Protein AF-A0A2E7DSF0-F1 (afdb_monomer_lite)

Foldseek 3Di:
DKFWKWKQWPLRAIDIFMDPDPDPPPPVVVVDPVSVVVLVVDDPVCNVDHDIDMDTPDDDDDDDPVRSVVVSVVVCVVQVQCPPSHHDDHPPPPCVVRDPCPFKAWQWEAWPQAIWIWIDRPPDIDIDHDNAPVVVPVVGPRQQAYEYADFWFAAQFEQDFQLQLVVLLVLQPPVSVLRAGAAHPVLLPDPDLVRSQVSRCVRRVGGHDPVNVVCSVVNCRVHVVCLVDVVCLNHYAYAHLQSQVCLLVVSYGDPDDLQDPVNVVSLQVSLCVQVVCLVVVLVVVPVVDDCNGGPSSRSSSRSSSSSLRPADPVQKDWRPPVWDHHPSRHTRIHIYGNDDPPPDD

Secondary structure (DSSP, 8-state):
-EEEEEEE-TTS-EEEEEEESS-TT--GGGG-HHHHHHHTTS-HHHHHS--PEEEEEEEESS--HHHHHHHHHHHHHHTTTTSTTTBS--TT--TTTT----PEEEEEEEETTEEEEEEEETTEEEEEEESSHHHHHHH-SSEEEEEESS--S--SS-SPPPHHHHHHHHHTTTSGGGSPPPPPGGGGG-SSHHHHHHHHHHHHS-PPPHHHHHTHHHHHHHHHHHHH-GGGGGTEEE--HHHHHHHHTTTPPP-S-TTSHHHHHHHHHHHHTT-TTHHHHHHHHHHHS-TTTS-HHHHHHHHHHHHHHHS-GGGEEEESSS--B-TTS-B--EEEE--------

Radius of gyration: 23.19 Å; chains: 1; bounding box: 62×46×63 Å

pLDDT: mean 87.65, std 15.0, range [29.47, 98.88]

Structure (mmCIF, N/CA/C/O backbone):
data_AF-A0A2E7DSF0-F1
#
_entry.id   AF-A0A2E7DSF0-F1
#
loop_
_atom_site.group_PDB
_atom_site.id
_atom_site.type_symbol
_atom_site.label_atom_id
_atom_site.label_alt_id
_atom_site.label_comp_id
_atom_site.label_asym_id
_atom_site.label_entity_id
_atom_site.label_seq_id
_atom_site.pdbx_PDB_ins_code
_atom_site.Cartn_x
_atom_site.Cartn_y
_atom_site.Cartn_z
_atom_site.occupancy
_atom_site.B_iso_or_equiv
_atom_site.auth_seq_id
_atom_site.auth_comp_id
_atom_site.auth_asym_id
_atom_site.auth_atom_id
_atom_site.pdbx_PDB_model_num
ATOM 1 N N . MET A 1 1 ? 5.654 2.768 -29.855 1.00 70.88 1 MET A N 1
ATOM 2 C CA . MET A 1 1 ? 6.241 1.782 -30.791 1.00 70.88 1 MET A CA 1
ATOM 3 C C . MET A 1 1 ? 6.866 0.678 -29.960 1.00 70.88 1 MET A C 1
ATOM 5 O O . MET A 1 1 ? 7.653 0.996 -29.078 1.00 70.88 1 MET A O 1
ATOM 9 N N . ALA A 1 2 ? 6.491 -0.577 -30.194 1.00 78.25 2 ALA A N 1
ATOM 10 C CA . ALA A 1 2 ? 7.075 -1.737 -29.533 1.00 78.25 2 ALA A CA 1
ATOM 11 C C . ALA A 1 2 ? 8.113 -2.393 -30.450 1.00 78.25 2 ALA A C 1
ATOM 13 O O . ALA A 1 2 ? 7.872 -2.546 -31.645 1.00 78.25 2 ALA A O 1
ATOM 14 N N . GLN A 1 3 ? 9.254 -2.799 -29.898 1.00 84.88 3 GLN A N 1
ATOM 15 C CA . GLN A 1 3 ? 10.300 -3.534 -30.608 1.00 84.88 3 GLN A CA 1
ATOM 16 C C . GLN A 1 3 ? 10.703 -4.784 -29.827 1.00 84.88 3 GLN A C 1
ATOM 18 O O . GLN A 1 3 ? 10.830 -4.746 -28.607 1.00 84.88 3 GLN A O 1
ATOM 23 N N . ILE A 1 4 ? 10.985 -5.878 -30.532 1.00 85.31 4 ILE A N 1
ATOM 24 C CA . ILE A 1 4 ? 11.685 -7.045 -29.987 1.00 85.31 4 ILE A CA 1
ATOM 25 C C . ILE A 1 4 ? 13.127 -6.964 -30.468 1.00 85.31 4 ILE A C 1
ATOM 27 O O . ILE A 1 4 ? 13.404 -6.909 -31.670 1.00 85.31 4 ILE A O 1
ATOM 31 N N . LEU A 1 5 ? 14.054 -6.935 -29.520 1.00 85.19 5 LEU A N 1
ATOM 32 C CA . LEU A 1 5 ? 15.472 -6.707 -29.750 1.00 85.19 5 LEU A CA 1
ATOM 33 C C . LEU A 1 5 ? 16.263 -7.961 -29.403 1.00 85.19 5 LEU A C 1
ATOM 35 O O . LEU A 1 5 ? 15.992 -8.620 -28.407 1.00 85.19 5 LEU A O 1
ATOM 39 N N . LYS A 1 6 ? 17.299 -8.245 -30.186 1.00 88.75 6 LYS A N 1
ATOM 40 C CA . LYS A 1 6 ? 18.329 -9.228 -29.866 1.00 88.75 6 LYS A CA 1
ATOM 41 C C . LYS A 1 6 ? 19.635 -8.521 -29.555 1.00 88.75 6 LYS A C 1
ATOM 43 O O . LYS A 1 6 ? 20.139 -7.750 -30.374 1.00 88.75 6 LYS A O 1
ATOM 48 N N . PHE A 1 7 ? 20.200 -8.850 -28.408 1.00 86.12 7 PHE A N 1
ATOM 49 C CA . PHE A 1 7 ? 21.543 -8.484 -27.999 1.00 86.12 7 PHE A CA 1
ATOM 50 C C . PHE A 1 7 ? 22.455 -9.690 -28.172 1.00 86.12 7 PHE A C 1
ATOM 52 O O . PHE A 1 7 ? 22.083 -10.808 -27.829 1.00 86.12 7 PHE A O 1
ATOM 59 N N . THR A 1 8 ? 23.634 -9.485 -28.743 1.00 89.12 8 THR A N 1
ATOM 60 C CA . THR A 1 8 ? 24.683 -10.506 -28.843 1.00 89.12 8 THR A CA 1
ATOM 61 C C . THR A 1 8 ? 25.882 -10.036 -28.043 1.00 89.12 8 THR A C 1
ATOM 63 O O . THR A 1 8 ? 26.407 -8.953 -28.315 1.00 89.12 8 THR A O 1
ATOM 66 N N . TYR A 1 9 ? 26.274 -10.834 -27.056 1.00 86.44 9 TYR A N 1
ATOM 67 C CA . TYR A 1 9 ? 27.333 -10.504 -26.110 1.00 86.44 9 TYR A CA 1
ATOM 68 C C . TYR A 1 9 ? 28.689 -11.046 -26.579 1.00 86.44 9 TYR A C 1
ATOM 70 O O . TYR A 1 9 ? 28.733 -11.942 -27.426 1.00 86.44 9 TYR A O 1
ATOM 78 N N . PRO A 1 10 ? 29.802 -10.556 -26.005 1.00 85.50 10 PRO A N 1
ATOM 79 C CA . PRO A 1 10 ? 31.149 -11.039 -26.328 1.00 85.50 10 PRO A CA 1
ATOM 80 C C . PRO A 1 10 ? 31.344 -12.538 -26.067 1.00 85.50 10 PRO A C 1
ATOM 82 O O . PRO A 1 10 ? 32.134 -13.186 -26.741 1.00 85.50 10 PRO A O 1
ATOM 85 N N . THR A 1 11 ? 30.565 -13.108 -25.144 1.00 85.44 11 THR A N 1
ATOM 86 C CA . THR A 1 11 ? 30.515 -14.551 -24.859 1.00 85.44 11 THR A CA 1
ATOM 87 C C . THR A 1 11 ? 29.951 -15.388 -26.015 1.00 85.44 11 THR A C 1
ATOM 89 O O . THR A 1 11 ? 29.981 -16.612 -25.951 1.00 85.44 11 THR A O 1
ATOM 92 N N . GLY A 1 12 ? 29.391 -14.756 -27.051 1.00 87.50 12 GLY A N 1
ATOM 93 C CA . GLY A 1 12 ? 28.682 -15.413 -28.151 1.00 87.50 12 GLY A CA 1
ATOM 94 C C . GLY A 1 12 ? 27.214 -15.719 -27.847 1.00 87.50 12 GLY A C 1
ATOM 95 O O . GLY A 1 12 ? 26.453 -16.006 -28.772 1.00 87.50 12 GLY A O 1
ATOM 96 N N . LYS A 1 13 ? 26.794 -15.600 -26.582 1.00 90.25 13 LYS A N 1
ATOM 97 C CA . LYS A 1 13 ? 25.406 -15.803 -26.164 1.00 90.25 13 LYS A CA 1
ATOM 98 C C . LYS A 1 13 ? 24.532 -14.607 -26.519 1.00 90.25 13 LYS A C 1
ATOM 100 O O . LYS A 1 13 ? 25.009 -13.478 -26.693 1.00 90.25 13 LYS A O 1
ATOM 105 N N . ILE A 1 14 ? 23.232 -14.860 -26.611 1.00 89.56 14 ILE A N 1
ATOM 106 C CA . ILE A 1 14 ? 22.232 -13.850 -26.962 1.00 89.56 14 ILE A CA 1
ATOM 107 C C . ILE A 1 14 ? 21.239 -13.581 -25.834 1.00 89.56 14 ILE A C 1
ATOM 109 O O . ILE A 1 14 ? 20.972 -14.435 -24.997 1.00 89.56 14 ILE A O 1
ATOM 113 N N . PHE A 1 15 ? 20.654 -12.391 -25.843 1.00 85.62 15 PHE A N 1
ATOM 114 C CA . PHE A 1 15 ? 19.479 -12.065 -25.043 1.00 85.62 15 PHE A CA 1
ATOM 115 C C . PHE A 1 15 ? 18.427 -11.437 -25.944 1.00 85.62 15 PHE A C 1
ATOM 117 O O . PHE A 1 15 ? 18.746 -10.552 -26.740 1.00 85.62 15 PHE A O 1
ATOM 124 N N . ILE A 1 16 ? 17.185 -11.891 -25.825 1.00 86.19 16 ILE A N 1
ATOM 125 C CA . ILE A 1 16 ? 16.057 -11.319 -26.556 1.00 86.19 16 ILE A CA 1
ATOM 126 C C . ILE A 1 16 ? 15.161 -10.588 -25.566 1.00 86.19 16 ILE A C 1
ATOM 128 O O . ILE A 1 16 ? 14.611 -11.205 -24.654 1.00 86.19 16 ILE A O 1
ATOM 132 N N . GLY A 1 17 ? 15.024 -9.278 -25.750 1.00 78.75 17 GLY A N 1
ATOM 133 C CA . GLY A 1 17 ? 14.218 -8.397 -24.906 1.00 78.75 17 GLY A CA 1
ATOM 134 C C . GLY A 1 17 ? 13.147 -7.663 -25.707 1.00 78.75 17 GLY A C 1
ATOM 135 O O . GLY A 1 17 ? 13.145 -7.700 -26.939 1.00 78.75 17 GLY A O 1
ATOM 136 N N . ILE A 1 18 ? 12.251 -6.981 -25.002 1.00 76.69 18 ILE A N 1
ATOM 137 C CA . ILE A 1 18 ? 11.242 -6.097 -25.590 1.00 76.69 18 ILE A CA 1
ATOM 138 C C . ILE A 1 18 ? 11.549 -4.670 -25.148 1.00 76.69 18 ILE A C 1
ATOM 140 O O . ILE A 1 18 ? 11.992 -4.451 -24.028 1.00 76.69 18 ILE A O 1
ATOM 144 N N . CYS A 1 19 ? 11.312 -3.707 -26.027 1.00 70.44 19 CYS A N 1
ATOM 145 C CA . CYS A 1 19 ? 11.389 -2.285 -25.735 1.00 70.44 19 CYS A CA 1
ATOM 146 C C . CYS A 1 19 ? 10.061 -1.638 -26.137 1.00 70.44 19 CYS A C 1
ATOM 148 O O . CYS A 1 19 ? 9.617 -1.794 -27.277 1.00 70.44 19 CYS A O 1
ATOM 150 N N . SER A 1 20 ? 9.419 -0.942 -25.202 1.00 57.97 20 SER A N 1
ATOM 151 C CA . SER A 1 20 ? 8.194 -0.177 -25.432 1.00 57.97 20 SER A CA 1
ATOM 152 C C . SER A 1 20 ? 8.431 1.262 -24.993 1.00 57.97 20 SER A C 1
ATOM 154 O O . SER A 1 20 ? 8.151 1.574 -23.849 1.00 57.97 20 SER A O 1
ATOM 156 N N . ASP A 1 21 ? 9.036 2.076 -25.864 1.00 54.78 21 ASP A N 1
ATOM 157 C CA . ASP A 1 21 ? 8.945 3.546 -25.923 1.00 54.78 21 ASP A CA 1
ATOM 158 C C . ASP A 1 21 ? 9.951 4.109 -26.946 1.00 54.78 21 ASP A C 1
ATOM 160 O O . ASP A 1 21 ? 10.925 3.459 -27.315 1.00 54.78 21 ASP A O 1
ATOM 164 N N . GLU A 1 22 ? 9.714 5.332 -27.438 1.00 45.50 22 GLU A N 1
ATOM 165 C CA . GLU A 1 22 ? 10.585 6.032 -28.409 1.00 45.50 22 GLU A CA 1
ATOM 166 C C . GLU A 1 22 ? 11.930 6.505 -27.810 1.00 45.50 22 GLU A C 1
ATOM 168 O O . GLU A 1 22 ? 12.770 7.083 -28.508 1.00 45.50 22 GLU A O 1
ATOM 173 N N . GLY A 1 23 ? 12.154 6.256 -26.517 1.00 44.69 23 GLY A N 1
ATOM 174 C CA . GLY A 1 23 ? 13.408 6.543 -25.835 1.00 44.69 23 GLY A CA 1
ATOM 175 C C . GLY A 1 23 ? 14.500 5.566 -26.264 1.00 44.69 23 GLY A C 1
ATOM 176 O O . GLY A 1 23 ? 14.451 4.381 -25.959 1.00 44.69 23 GLY A O 1
ATOM 177 N N . TRP A 1 24 ? 15.543 6.071 -26.917 1.00 45.16 24 TRP A N 1
ATOM 178 C CA . TRP A 1 24 ? 16.747 5.317 -27.298 1.00 45.16 24 TRP A CA 1
ATOM 179 C C . TRP A 1 24 ? 17.564 4.758 -26.105 1.00 45.16 24 TRP A C 1
ATOM 181 O O . TRP A 1 24 ? 18.654 4.227 -26.319 1.00 45.16 24 TRP A O 1
ATOM 191 N N . GLU A 1 25 ? 17.072 4.886 -24.867 1.00 45.62 25 GLU A N 1
ATOM 192 C CA . GLU A 1 25 ? 17.851 4.786 -23.625 1.00 45.62 25 GLU A CA 1
ATOM 193 C C . GLU A 1 25 ? 17.516 3.585 -22.724 1.00 45.62 25 GLU A C 1
ATOM 195 O O . GLU A 1 25 ? 18.023 3.521 -21.604 1.00 45.62 25 GLU A O 1
ATOM 200 N N . ASP A 1 26 ? 16.731 2.597 -23.167 1.00 49.00 26 ASP A N 1
ATOM 201 C CA . ASP A 1 26 ? 16.547 1.389 -22.348 1.00 49.00 26 ASP A CA 1
ATOM 202 C C . ASP A 1 26 ? 17.743 0.425 -22.487 1.00 49.00 26 ASP A C 1
ATOM 204 O O . ASP A 1 26 ? 17.772 -0.523 -23.278 1.00 49.00 26 ASP A O 1
ATOM 208 N N . PHE A 1 27 ? 18.785 0.729 -21.713 1.00 50.66 27 PHE A N 1
ATOM 209 C CA . PHE A 1 27 ? 20.009 -0.053 -21.559 1.00 50.66 27 PHE A CA 1
ATOM 210 C C . PHE A 1 27 ? 19.867 -1.211 -20.554 1.00 50.66 27 PHE A C 1
ATOM 212 O O . PHE A 1 27 ? 20.879 -1.801 -20.178 1.00 50.66 27 PHE A O 1
ATOM 219 N N . SER A 1 28 ? 18.655 -1.579 -20.119 1.00 46.28 28 SER A N 1
ATOM 220 C CA . SER A 1 28 ? 18.426 -2.657 -19.135 1.00 46.28 28 SER A CA 1
ATOM 221 C C . SER A 1 28 ? 19.039 -4.011 -19.530 1.00 46.28 28 SER A C 1
ATOM 223 O O . SER A 1 28 ? 19.454 -4.782 -18.663 1.00 46.28 28 SER A O 1
ATOM 225 N N . ALA A 1 29 ? 19.224 -4.272 -20.829 1.00 49.25 29 ALA A N 1
ATOM 226 C CA . ALA A 1 29 ? 19.949 -5.446 -21.324 1.00 49.25 29 ALA A CA 1
ATOM 227 C C . ALA A 1 29 ? 21.458 -5.447 -20.978 1.00 49.25 29 ALA A C 1
ATOM 229 O O . ALA A 1 29 ? 22.084 -6.507 -20.941 1.00 49.25 29 ALA A O 1
ATOM 230 N N . LEU A 1 30 ? 22.074 -4.292 -20.710 1.00 47.59 30 LEU A N 1
ATOM 231 C CA . LEU A 1 30 ? 23.481 -4.203 -20.298 1.00 47.59 30 LEU A CA 1
ATOM 232 C C . LEU A 1 30 ? 23.694 -4.569 -18.823 1.00 47.59 30 LEU A C 1
ATOM 234 O O . LEU A 1 30 ? 24.805 -4.942 -18.447 1.00 47.59 30 LEU A O 1
ATOM 238 N N . ASP A 1 31 ? 22.645 -4.500 -17.998 1.00 47.59 31 ASP A N 1
ATOM 239 C CA . ASP A 1 31 ? 22.752 -4.581 -16.536 1.00 47.59 31 ASP A CA 1
ATOM 240 C C . ASP A 1 31 ? 22.350 -5.956 -15.959 1.00 47.59 31 ASP A C 1
ATOM 242 O O . ASP A 1 31 ? 22.105 -6.108 -14.757 1.00 47.59 31 ASP A O 1
ATOM 246 N N . TRP A 1 32 ? 22.310 -6.994 -16.808 1.00 57.78 32 TRP A N 1
ATOM 247 C CA . TRP A 1 32 ? 21.854 -8.332 -16.422 1.00 57.78 32 TRP A CA 1
ATOM 248 C C . TRP A 1 32 ? 22.862 -9.061 -15.502 1.00 57.78 32 TRP A C 1
ATOM 250 O O . TRP A 1 32 ? 24.012 -9.297 -15.898 1.00 57.78 32 TRP A O 1
ATOM 260 N N . PRO A 1 33 ? 22.463 -9.498 -14.287 1.00 53.69 33 PRO A N 1
ATOM 261 C CA . PRO A 1 33 ? 23.376 -10.075 -13.294 1.00 53.69 33 PRO A CA 1
ATOM 262 C C . PRO A 1 33 ? 24.177 -11.303 -13.758 1.00 53.69 33 PRO A C 1
ATOM 264 O O . PRO A 1 33 ? 25.324 -11.467 -13.343 1.00 53.69 33 PRO A O 1
ATOM 267 N N . LYS A 1 34 ? 23.615 -12.160 -14.626 1.00 60.59 34 LYS A N 1
ATOM 268 C CA . LYS A 1 34 ? 24.321 -13.351 -15.141 1.00 60.59 34 LYS A CA 1
ATOM 269 C C . LYS A 1 34 ? 25.363 -13.019 -16.206 1.00 60.59 34 LYS A C 1
ATOM 271 O O . LYS A 1 34 ? 26.430 -13.628 -16.203 1.00 60.59 34 LYS A O 1
ATOM 276 N N . TYR A 1 35 ? 25.106 -12.015 -17.046 1.00 62.91 35 TYR A N 1
ATOM 277 C CA . TYR A 1 35 ? 26.114 -11.517 -17.983 1.00 62.91 35 TYR A CA 1
ATOM 278 C C . TYR A 1 35 ? 27.353 -11.016 -17.226 1.00 62.91 35 TYR A C 1
ATOM 280 O O . TYR A 1 35 ? 28.475 -11.376 -17.576 1.00 62.91 35 TYR A O 1
ATOM 288 N N . ARG A 1 36 ? 27.165 -10.283 -16.117 1.00 65.00 36 ARG A N 1
ATOM 289 C CA . ARG A 1 36 ? 28.279 -9.823 -15.267 1.00 65.00 36 ARG A CA 1
ATOM 290 C C . ARG A 1 36 ? 29.115 -10.961 -14.675 1.00 65.00 36 ARG A C 1
ATOM 292 O O . ARG A 1 36 ? 30.321 -10.802 -14.503 1.00 65.00 36 ARG A O 1
ATOM 299 N N . ALA A 1 37 ? 28.496 -12.095 -14.354 1.00 68.19 37 ALA A N 1
ATOM 300 C CA . ALA A 1 37 ? 29.219 -13.253 -13.837 1.00 68.19 37 ALA A CA 1
ATOM 301 C C . ALA A 1 37 ? 30.064 -13.928 -14.930 1.00 68.19 37 ALA A C 1
ATOM 303 O O . ALA A 1 37 ? 31.222 -14.259 -14.687 1.00 68.19 37 ALA A O 1
ATOM 304 N N . GLU A 1 38 ? 29.521 -14.090 -16.140 1.00 75.00 38 GLU A N 1
ATOM 305 C CA . GLU A 1 38 ? 30.245 -14.729 -17.245 1.00 75.00 38 GLU A CA 1
ATOM 306 C C . GLU A 1 38 ? 31.310 -13.819 -17.861 1.00 75.00 38 GLU A C 1
ATOM 308 O O . GLU A 1 38 ? 32.423 -14.279 -18.112 1.00 75.00 38 GLU A O 1
ATOM 313 N N . ILE A 1 39 ? 31.045 -12.518 -18.023 1.00 75.00 39 ILE A N 1
ATOM 314 C CA . ILE A 1 39 ? 32.051 -11.578 -18.536 1.00 75.00 39 ILE A CA 1
ATOM 315 C C . ILE A 1 39 ? 33.287 -11.544 -17.629 1.00 75.00 39 ILE A C 1
ATOM 317 O O . ILE A 1 39 ? 34.408 -11.420 -18.110 1.00 75.00 39 ILE A O 1
ATOM 321 N N . ALA A 1 40 ? 33.116 -11.727 -16.313 1.00 76.38 40 ALA A N 1
ATOM 322 C CA . ALA A 1 40 ? 34.224 -11.768 -15.364 1.00 76.38 40 ALA A CA 1
ATOM 323 C C . ALA A 1 40 ? 35.196 -12.932 -15.630 1.00 76.38 40 ALA A C 1
ATOM 325 O O . ALA A 1 40 ? 36.362 -12.829 -15.235 1.00 76.38 40 ALA A O 1
ATOM 326 N N . THR A 1 41 ? 34.737 -13.988 -16.314 1.00 81.25 41 THR A N 1
ATOM 327 C CA . THR A 1 41 ? 35.541 -15.156 -16.709 1.00 81.25 41 THR A CA 1
ATOM 328 C C . THR A 1 41 ? 36.311 -14.957 -18.018 1.00 81.25 41 THR A C 1
ATOM 330 O O . THR A 1 41 ? 37.239 -15.719 -18.289 1.00 81.25 41 THR A O 1
ATOM 333 N N . LEU A 1 42 ? 35.982 -13.925 -18.806 1.00 82.19 42 LEU A N 1
ATOM 334 C CA . LEU A 1 42 ? 36.670 -13.624 -20.059 1.00 82.19 42 LEU A CA 1
ATOM 335 C C . LEU A 1 42 ? 38.083 -13.055 -19.819 1.00 82.19 42 LEU A C 1
ATOM 337 O O . LEU A 1 42 ? 38.367 -12.470 -18.762 1.00 82.19 42 LEU A O 1
ATOM 341 N N . PRO A 1 43 ? 38.994 -13.180 -20.802 1.00 87.31 43 PRO A N 1
ATOM 342 C CA . PRO A 1 43 ? 40.293 -12.517 -20.771 1.00 87.31 43 PRO A CA 1
ATOM 343 C C . PRO A 1 43 ? 40.180 -11.011 -20.484 1.00 87.31 43 PRO A C 1
ATOM 345 O O . PRO A 1 43 ? 39.239 -10.355 -20.912 1.00 87.31 43 PRO A O 1
ATOM 348 N N . VAL A 1 44 ? 41.170 -10.422 -19.793 1.00 82.62 44 VAL A N 1
ATOM 349 C CA . VAL A 1 44 ? 41.178 -8.978 -19.444 1.00 82.62 44 VAL A CA 1
ATOM 350 C C . VAL A 1 44 ? 40.866 -8.087 -20.646 1.00 82.62 44 VAL A C 1
ATOM 352 O O . VAL A 1 44 ? 40.092 -7.152 -20.496 1.00 82.62 44 VAL A O 1
ATOM 355 N N . HIS A 1 45 ? 41.432 -8.384 -21.818 1.00 84.06 45 HIS A N 1
ATOM 356 C CA . HIS A 1 45 ? 41.234 -7.567 -23.013 1.00 84.06 45 HIS A CA 1
ATOM 357 C C . HIS A 1 45 ? 39.775 -7.576 -23.497 1.00 84.06 45 HIS A C 1
ATOM 359 O O . HIS A 1 45 ? 39.261 -6.521 -23.833 1.00 84.06 45 HIS A O 1
ATOM 365 N N . GLU A 1 46 ? 39.076 -8.709 -23.400 1.00 81.31 46 GLU A N 1
ATOM 366 C CA . GLU A 1 46 ? 37.643 -8.831 -23.718 1.00 81.31 46 GLU A CA 1
ATOM 367 C C . GLU A 1 46 ? 36.726 -8.253 -22.625 1.00 81.31 46 GLU A C 1
ATOM 369 O O . GLU A 1 46 ? 35.533 -8.069 -22.841 1.00 81.31 46 GLU A O 1
ATOM 374 N N . ARG A 1 47 ? 37.264 -7.953 -21.435 1.00 80.00 47 ARG A N 1
ATOM 375 C CA . ARG A 1 47 ? 36.518 -7.301 -20.344 1.00 80.00 47 ARG A CA 1
ATOM 376 C C . ARG A 1 47 ? 36.576 -5.780 -20.398 1.00 80.00 47 ARG A C 1
ATOM 378 O O . ARG A 1 47 ? 35.696 -5.128 -19.845 1.00 80.00 47 ARG A O 1
ATOM 385 N N . VAL A 1 48 ? 37.625 -5.225 -21.005 1.00 79.88 48 VAL A N 1
ATOM 386 C CA . VAL A 1 48 ? 37.868 -3.772 -21.055 1.00 79.88 48 VAL A CA 1
ATOM 387 C C . VAL A 1 48 ? 37.578 -3.161 -22.423 1.00 79.88 48 VAL A C 1
ATOM 389 O O . VAL A 1 48 ? 37.379 -1.953 -22.497 1.00 79.88 48 VAL A O 1
ATOM 392 N N . ASP A 1 49 ? 37.537 -3.975 -23.479 1.00 83.75 49 ASP A N 1
ATOM 393 C CA . ASP A 1 49 ? 37.180 -3.556 -24.832 1.00 83.75 49 ASP A CA 1
ATOM 394 C C . ASP A 1 49 ? 36.344 -4.652 -25.501 1.00 83.75 49 ASP A C 1
ATOM 396 O O . ASP A 1 49 ? 36.836 -5.736 -25.821 1.00 83.75 49 ASP A O 1
ATOM 400 N N . TYR A 1 50 ? 35.047 -4.392 -25.649 1.00 84.25 50 TYR A N 1
ATOM 401 C CA . TYR A 1 50 ? 34.115 -5.345 -26.226 1.00 84.25 50 TYR A CA 1
ATOM 402 C C . TYR A 1 50 ? 32.925 -4.657 -26.885 1.00 84.25 50 TYR A C 1
ATOM 404 O O . TYR A 1 50 ? 32.588 -3.510 -26.600 1.00 84.25 50 TYR A O 1
ATOM 412 N N . THR A 1 51 ? 32.253 -5.391 -27.771 1.00 83.19 51 THR A N 1
ATOM 413 C CA . THR A 1 51 ? 31.039 -4.932 -28.451 1.00 83.19 51 THR A CA 1
ATOM 414 C C . THR A 1 51 ? 29.857 -5.798 -28.047 1.00 83.19 51 THR A C 1
ATOM 416 O O . THR A 1 51 ? 29.923 -7.022 -28.130 1.00 83.19 51 THR A O 1
ATOM 419 N N . ILE A 1 52 ? 28.750 -5.155 -27.680 1.00 82.75 52 ILE A N 1
ATOM 420 C CA . ILE A 1 52 ? 27.436 -5.796 -27.639 1.00 82.75 52 ILE A CA 1
ATOM 421 C C . ILE A 1 52 ? 26.672 -5.341 -28.874 1.00 82.75 52 ILE A C 1
ATOM 423 O O . ILE A 1 52 ? 26.457 -4.148 -29.091 1.00 82.75 52 ILE A O 1
ATOM 427 N N . ARG A 1 53 ? 26.267 -6.296 -29.711 1.00 86.31 53 ARG A N 1
ATOM 428 C CA . ARG A 1 53 ? 25.510 -5.994 -30.928 1.00 86.31 53 ARG A CA 1
ATOM 429 C C . ARG A 1 53 ? 24.019 -5.992 -30.618 1.00 86.31 53 ARG A C 1
ATOM 431 O O . ARG A 1 53 ? 23.487 -7.024 -30.225 1.00 86.31 53 ARG A O 1
ATOM 438 N N . ARG A 1 54 ? 23.344 -4.872 -30.883 1.00 84.75 54 ARG A N 1
ATOM 439 C CA . ARG A 1 54 ? 21.876 -4.759 -30.888 1.00 84.75 54 ARG A CA 1
ATOM 440 C C . ARG A 1 54 ? 21.324 -5.010 -32.295 1.00 84.75 54 ARG A C 1
ATOM 442 O O . ARG A 1 54 ? 21.858 -4.496 -33.277 1.00 84.75 54 ARG A O 1
ATOM 449 N N . GLN A 1 55 ? 20.235 -5.766 -32.390 1.00 89.44 55 GLN A N 1
ATOM 450 C CA . GLN A 1 55 ? 19.480 -6.001 -33.619 1.00 89.44 55 GLN A CA 1
ATOM 451 C C . GLN A 1 55 ? 17.977 -5.929 -33.329 1.00 89.44 55 GLN A C 1
ATOM 453 O O . GLN A 1 55 ? 17.506 -6.609 -32.425 1.00 89.44 55 GLN A O 1
ATOM 458 N N . VAL A 1 56 ? 17.219 -5.160 -34.115 1.00 89.44 56 VAL A N 1
ATOM 459 C CA . VAL A 1 56 ? 15.747 -5.220 -34.098 1.00 89.44 56 VAL A CA 1
ATOM 460 C C . VAL A 1 56 ? 15.314 -6.480 -34.847 1.00 89.44 56 VAL A C 1
ATOM 462 O O . VAL A 1 56 ? 15.712 -6.680 -35.995 1.00 89.44 56 VAL A O 1
ATOM 465 N N . LEU A 1 57 ? 14.567 -7.359 -34.182 1.00 92.00 57 LEU A N 1
ATOM 466 C CA . LEU A 1 57 ? 14.015 -8.581 -34.772 1.00 92.00 57 LEU A CA 1
ATOM 467 C C . LEU A 1 57 ? 12.578 -8.394 -35.253 1.00 92.00 57 LEU A C 1
ATOM 469 O O . LEU A 1 57 ? 12.158 -9.061 -36.196 1.00 92.00 57 LEU A O 1
ATOM 473 N N . TRP A 1 58 ? 11.829 -7.520 -34.588 1.00 92.31 58 TRP A N 1
ATOM 474 C CA . TRP A 1 58 ? 10.426 -7.266 -34.871 1.00 92.31 58 TRP A CA 1
ATOM 475 C C . TRP A 1 58 ? 10.018 -5.913 -34.286 1.00 92.31 58 TRP A C 1
ATOM 477 O O . TRP A 1 58 ? 10.591 -5.491 -33.282 1.00 92.31 58 TRP A O 1
ATOM 487 N N . GLU A 1 59 ? 9.046 -5.245 -34.900 1.00 90.56 59 GLU A N 1
ATOM 488 C CA . GLU A 1 59 ? 8.494 -3.983 -34.415 1.00 90.56 59 GLU A CA 1
ATOM 489 C C . GLU A 1 59 ? 7.042 -3.789 -34.855 1.00 90.56 59 GLU A C 1
ATOM 491 O O . GLU A 1 59 ? 6.657 -4.259 -35.926 1.00 90.56 59 GLU A O 1
ATOM 496 N N . ASP A 1 60 ? 6.255 -3.098 -34.030 1.00 85.62 60 ASP A N 1
ATOM 497 C CA . ASP A 1 60 ? 4.856 -2.759 -34.307 1.00 85.62 60 ASP A CA 1
ATOM 498 C C . ASP A 1 60 ? 4.430 -1.505 -33.519 1.00 85.62 60 ASP A C 1
ATOM 500 O O . ASP A 1 60 ? 4.916 -1.235 -32.416 1.00 85.62 60 ASP A O 1
ATOM 504 N N . HIS A 1 61 ? 3.541 -0.698 -34.096 1.00 79.69 61 HIS A N 1
ATOM 505 C CA . HIS A 1 61 ? 3.085 0.565 -33.515 1.00 79.69 61 HIS A CA 1
ATOM 506 C C . HIS A 1 61 ? 1.793 0.446 -32.698 1.00 79.69 61 HIS A C 1
ATOM 508 O O . HIS A 1 61 ? 1.558 1.309 -31.855 1.00 79.69 61 HIS A O 1
ATOM 514 N N . GLU A 1 62 ? 0.990 -0.595 -32.920 1.00 80.88 62 GLU A N 1
ATOM 515 C CA . GLU A 1 62 ? -0.361 -0.748 -32.361 1.00 80.88 62 GLU A CA 1
ATOM 516 C C . GLU A 1 62 ? -0.576 -2.093 -31.636 1.00 80.88 62 GLU A C 1
ATOM 518 O O . GLU A 1 62 ? -1.679 -2.366 -31.166 1.00 80.88 62 GLU A O 1
ATOM 523 N N . VAL A 1 63 ? 0.464 -2.927 -31.512 1.00 79.19 63 VAL A N 1
ATOM 524 C CA . VAL A 1 63 ? 0.382 -4.242 -30.853 1.00 79.19 63 VAL A CA 1
ATOM 525 C C . VAL A 1 63 ? -0.048 -4.153 -29.383 1.00 79.19 63 VAL A C 1
ATOM 527 O O . VAL A 1 63 ? 0.424 -3.307 -28.618 1.00 79.19 63 VAL A O 1
ATOM 530 N N . SER A 1 64 ? -0.912 -5.077 -28.960 1.00 74.44 64 SER A N 1
ATOM 531 C CA . SER A 1 64 ? -1.249 -5.243 -27.544 1.00 74.44 64 SER A CA 1
ATOM 532 C C . SER A 1 64 ? -0.109 -5.899 -26.753 1.00 74.44 64 SER A C 1
ATOM 534 O O . SER A 1 64 ? 0.704 -6.643 -27.300 1.00 74.44 64 SER A O 1
ATOM 536 N N . SER A 1 65 ? -0.057 -5.686 -25.435 1.00 67.62 65 SER A N 1
ATOM 537 C CA . SER A 1 65 ? 0.968 -6.307 -24.580 1.00 67.62 65 SER A CA 1
ATOM 538 C C . SER A 1 65 ? 0.946 -7.840 -24.627 1.00 67.62 65 SER A C 1
ATOM 540 O O . SER A 1 65 ? 2.005 -8.463 -24.585 1.00 67.62 65 SER A O 1
ATOM 542 N N . ASP A 1 66 ? -0.239 -8.446 -24.746 1.00 67.56 66 ASP A N 1
ATOM 543 C CA . ASP A 1 66 ? -0.400 -9.904 -24.801 1.00 67.56 66 ASP A CA 1
ATOM 544 C C . ASP A 1 66 ? 0.134 -10.477 -26.122 1.00 67.56 66 ASP A C 1
ATOM 546 O O . ASP A 1 66 ? 0.875 -11.461 -26.127 1.00 67.56 66 ASP A O 1
ATOM 550 N N . GLU A 1 67 ? -0.183 -9.834 -27.250 1.00 77.75 67 GLU A N 1
ATOM 551 C CA . GLU A 1 67 ? 0.332 -10.227 -28.568 1.00 77.75 67 GLU A CA 1
ATOM 552 C C . GLU A 1 67 ? 1.843 -10.007 -28.671 1.00 77.75 67 GLU A C 1
ATOM 554 O O . GLU A 1 67 ? 2.561 -10.853 -29.205 1.00 77.75 67 GLU A O 1
ATOM 559 N N . LEU A 1 68 ? 2.341 -8.902 -28.113 1.00 78.19 68 LEU A N 1
ATOM 560 C CA . LEU A 1 68 ? 3.764 -8.596 -28.022 1.00 78.19 68 LEU A CA 1
ATOM 561 C C . LEU A 1 68 ? 4.515 -9.663 -27.220 1.00 78.19 68 LEU A C 1
ATOM 563 O O . LEU A 1 68 ? 5.578 -10.130 -27.637 1.00 78.19 68 LEU A O 1
ATOM 567 N N . PHE A 1 69 ? 3.945 -10.083 -26.091 1.00 73.56 69 PHE A N 1
ATOM 568 C CA . PHE A 1 69 ? 4.513 -11.130 -25.254 1.00 73.56 69 PHE A CA 1
ATOM 569 C C . PHE A 1 69 ? 4.530 -12.482 -25.968 1.00 73.56 69 PHE A C 1
ATOM 571 O O . PHE A 1 69 ? 5.573 -13.138 -25.997 1.00 73.56 69 PHE A O 1
ATOM 578 N N . GLN A 1 70 ? 3.423 -12.872 -26.605 1.00 81.25 70 GLN A N 1
ATOM 579 C CA . GLN A 1 70 ? 3.369 -14.108 -27.384 1.00 81.25 70 GLN A CA 1
ATOM 580 C C . GLN A 1 70 ? 4.403 -14.092 -28.515 1.00 81.25 70 GLN A C 1
ATOM 582 O O . GLN A 1 70 ? 5.149 -15.053 -28.702 1.00 81.25 70 GLN A O 1
ATOM 587 N N . ARG A 1 71 ? 4.519 -12.965 -29.226 1.00 88.44 71 ARG A N 1
ATOM 588 C CA . ARG A 1 71 ? 5.489 -12.809 -30.311 1.00 88.44 71 ARG A CA 1
ATOM 589 C C . ARG A 1 71 ? 6.929 -12.930 -29.822 1.00 88.44 71 ARG A C 1
ATOM 591 O O . ARG A 1 71 ? 7.769 -13.513 -30.506 1.00 88.44 71 ARG A O 1
ATOM 598 N N . TRP A 1 72 ? 7.221 -12.389 -28.646 1.00 85.94 72 TRP A N 1
ATOM 599 C CA . TRP A 1 72 ? 8.522 -12.533 -28.006 1.00 85.94 72 TRP A CA 1
ATOM 600 C C . TRP A 1 72 ? 8.813 -13.981 -27.594 1.00 85.94 72 TRP A C 1
ATOM 602 O O . TRP A 1 72 ? 9.929 -14.443 -27.828 1.00 85.94 72 TRP A O 1
ATOM 612 N N . GLN A 1 73 ? 7.831 -14.715 -27.056 1.00 83.38 73 GLN A N 1
ATOM 613 C CA . GLN A 1 73 ? 7.996 -16.132 -26.706 1.00 83.38 73 GLN A CA 1
ATOM 614 C C . GLN A 1 73 ? 8.360 -16.976 -27.927 1.00 83.38 73 GLN A C 1
ATOM 616 O O . GLN A 1 73 ? 9.300 -17.773 -27.863 1.00 83.38 73 GLN A O 1
ATOM 621 N N . ASP A 1 74 ? 7.661 -16.758 -29.042 1.00 90.06 74 ASP A N 1
ATOM 622 C CA . ASP A 1 74 ? 7.940 -17.443 -30.303 1.00 90.06 74 ASP A CA 1
ATOM 623 C C . ASP A 1 74 ? 9.384 -17.173 -30.748 1.00 90.06 74 ASP A C 1
ATOM 625 O O . ASP 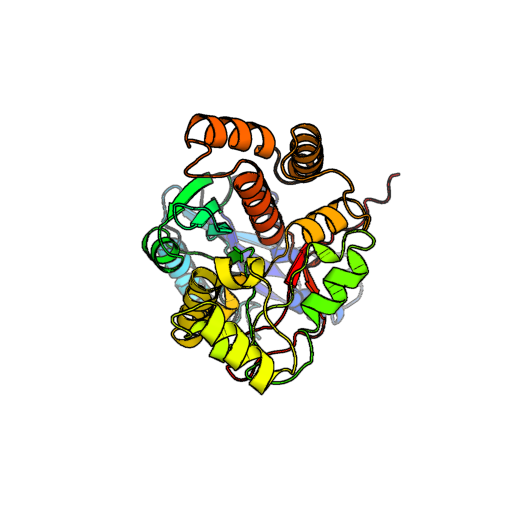A 1 74 ? 10.141 -18.097 -31.033 1.00 90.06 74 ASP A O 1
ATOM 629 N N . ILE A 1 75 ? 9.811 -15.906 -30.711 1.00 91.94 75 ILE A N 1
ATOM 630 C CA . ILE A 1 75 ? 11.167 -15.510 -31.104 1.00 91.94 75 ILE A CA 1
ATOM 631 C C . ILE A 1 75 ? 12.228 -16.093 -30.154 1.00 91.94 75 ILE A C 1
ATOM 633 O O . ILE A 1 75 ? 13.268 -16.557 -30.615 1.00 91.94 75 ILE A O 1
ATOM 637 N N . VAL A 1 76 ? 12.005 -16.105 -28.839 1.00 86.62 76 VAL A N 1
ATOM 638 C CA . VAL A 1 76 ? 12.935 -16.742 -27.887 1.00 86.62 76 VAL A CA 1
ATOM 639 C C . VAL A 1 76 ? 13.089 -18.227 -28.175 1.00 86.62 76 VAL A C 1
ATOM 641 O O . VAL A 1 76 ? 14.214 -18.733 -28.164 1.00 86.62 76 VAL A O 1
ATOM 644 N N . SER A 1 77 ? 11.978 -18.904 -28.467 1.00 89.50 77 SER A N 1
ATOM 645 C CA . SER A 1 77 ? 11.975 -20.313 -28.844 1.00 89.50 77 SER A CA 1
ATOM 646 C C . SER A 1 77 ? 12.729 -20.544 -30.156 1.00 89.50 77 SER A C 1
ATOM 648 O O . SER A 1 77 ? 13.594 -21.416 -30.212 1.00 89.50 77 SER A O 1
ATOM 650 N N . ASP A 1 78 ? 12.471 -19.736 -31.186 1.00 94.75 78 ASP A N 1
ATOM 651 C CA . ASP A 1 78 ? 13.123 -19.841 -32.500 1.00 94.75 78 ASP A CA 1
ATOM 652 C C . ASP A 1 78 ? 14.648 -19.695 -32.413 1.00 94.75 78 ASP A C 1
ATOM 654 O O . ASP A 1 78 ? 15.396 -20.343 -33.146 1.00 94.75 78 ASP A O 1
ATOM 658 N N . TYR A 1 79 ? 15.118 -18.846 -31.500 1.00 93.38 79 TYR A N 1
ATOM 659 C CA . TYR A 1 79 ? 16.539 -18.611 -31.262 1.00 93.38 79 TYR A CA 1
ATOM 660 C C . TYR A 1 79 ? 17.161 -19.548 -30.220 1.00 93.38 79 TYR A C 1
ATOM 662 O O . TYR A 1 79 ? 18.361 -19.438 -29.966 1.00 93.38 79 TYR A O 1
ATOM 670 N N . ASN A 1 80 ? 16.373 -20.438 -29.607 1.00 92.44 80 ASN A N 1
ATOM 671 C CA . ASN A 1 80 ? 16.771 -21.253 -28.457 1.00 92.44 80 ASN A CA 1
ATOM 672 C C . ASN A 1 80 ? 17.432 -20.409 -27.347 1.00 92.44 80 ASN A C 1
ATOM 674 O O . ASN A 1 80 ? 18.348 -20.856 -26.664 1.00 92.44 80 ASN A O 1
ATOM 678 N N . ALA A 1 81 ? 17.001 -19.154 -27.185 1.00 87.56 81 ALA A N 1
ATOM 679 C CA . ALA A 1 81 ? 17.680 -18.189 -26.319 1.00 87.56 81 ALA A CA 1
ATOM 680 C C . ALA A 1 81 ? 17.512 -18.509 -24.821 1.00 87.56 81 ALA A C 1
ATOM 682 O O . ALA A 1 81 ? 18.165 -17.885 -23.984 1.00 87.56 81 ALA A O 1
ATOM 683 N N . SER A 1 82 ? 16.636 -19.467 -24.498 1.00 83.75 82 SER A N 1
ATOM 684 C CA . SER A 1 82 ? 16.404 -20.011 -23.160 1.00 83.75 82 SER A CA 1
ATOM 685 C C . SER A 1 82 ? 17.355 -21.142 -22.753 1.00 83.75 82 SER A C 1
ATOM 687 O O . SER A 1 82 ? 17.389 -21.528 -21.582 1.00 83.75 82 SER A O 1
ATOM 689 N N . ASP A 1 83 ? 18.120 -21.683 -23.703 1.00 86.44 83 ASP A N 1
ATOM 690 C CA . ASP A 1 83 ? 19.183 -22.646 -23.444 1.00 86.44 83 ASP A CA 1
ATOM 691 C C . ASP A 1 83 ? 20.417 -21.906 -22.900 1.00 86.44 83 ASP A C 1
ATOM 693 O O . ASP A 1 83 ? 20.939 -21.031 -23.595 1.00 86.44 83 ASP A O 1
ATOM 697 N N . PRO A 1 84 ? 20.919 -22.235 -21.694 1.00 83.94 84 PRO A N 1
ATOM 698 C CA . PRO A 1 84 ? 22.069 -21.561 -21.092 1.00 83.94 84 PRO A CA 1
ATOM 699 C C . PRO A 1 84 ? 23.353 -21.593 -21.929 1.00 83.94 84 PRO A C 1
ATOM 701 O O . PRO A 1 84 ? 24.235 -20.766 -21.693 1.00 83.94 84 PRO A O 1
ATOM 704 N N . GLU A 1 85 ? 23.483 -22.521 -22.881 1.00 88.19 85 GLU A N 1
ATOM 705 C CA . GLU A 1 85 ? 24.617 -22.568 -23.812 1.00 88.19 85 GLU A CA 1
ATOM 706 C C . GLU A 1 85 ? 24.461 -21.581 -24.982 1.00 88.19 85 GLU A C 1
ATOM 708 O O . GLU A 1 85 ? 25.452 -21.162 -25.577 1.00 88.19 85 GLU A O 1
ATOM 713 N N . VAL A 1 86 ? 23.228 -21.175 -25.298 1.00 87.56 86 VAL A N 1
ATOM 714 C CA . VAL A 1 86 ? 22.893 -20.326 -26.453 1.00 87.56 86 VAL A CA 1
ATOM 715 C C . VAL A 1 86 ? 22.550 -18.899 -26.035 1.00 87.56 86 VAL A C 1
ATOM 717 O O . VAL A 1 86 ? 22.938 -17.942 -26.709 1.00 87.56 86 VAL A O 1
ATOM 720 N N . GLY A 1 87 ? 21.838 -18.722 -24.927 1.00 87.31 87 GLY A N 1
ATOM 721 C CA . GLY A 1 87 ? 21.330 -17.4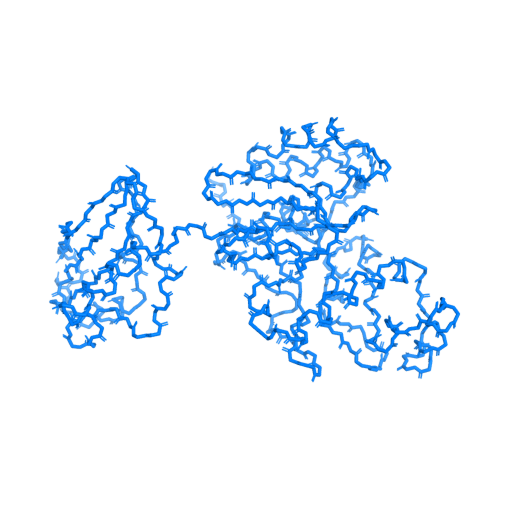23 -24.525 1.00 87.31 87 GLY A CA 1
ATOM 722 C C . GLY A 1 87 ? 21.148 -17.241 -23.026 1.00 87.31 87 GLY A C 1
ATOM 723 O O . GLY A 1 87 ? 21.444 -18.105 -22.204 1.00 87.31 87 GLY A O 1
ATOM 724 N N . TYR A 1 88 ? 20.714 -16.033 -22.684 1.00 82.00 88 TYR A N 1
ATOM 725 C CA . TYR A 1 88 ? 20.542 -15.561 -21.315 1.00 82.00 88 TYR A CA 1
ATOM 726 C C . TYR A 1 88 ? 19.080 -15.464 -20.877 1.00 82.00 88 TYR A C 1
ATOM 728 O O . TYR A 1 88 ? 18.838 -15.084 -19.731 1.00 82.00 88 TYR A O 1
ATOM 736 N N . ASN A 1 89 ? 18.122 -15.781 -21.752 1.00 80.12 89 ASN A N 1
ATOM 737 C CA . ASN A 1 89 ? 16.715 -15.859 -21.373 1.00 80.12 89 ASN A CA 1
ATOM 738 C C . ASN A 1 89 ? 16.506 -17.109 -20.488 1.00 80.12 89 ASN A C 1
ATOM 740 O O . ASN A 1 89 ? 17.179 -18.114 -20.678 1.00 80.12 89 ASN A O 1
ATOM 744 N N . MET A 1 90 ? 15.604 -17.091 -19.506 1.00 65.81 90 MET A N 1
ATOM 745 C CA . MET A 1 90 ? 15.298 -18.271 -18.677 1.00 65.81 90 MET A CA 1
ATOM 746 C C . MET A 1 90 ? 13.829 -18.688 -18.802 1.00 65.81 90 MET A C 1
ATOM 748 O O . MET A 1 90 ? 12.960 -17.833 -18.961 1.00 65.81 90 MET A O 1
ATOM 752 N N . PRO A 1 91 ? 13.505 -19.981 -18.598 1.00 52.41 91 PRO A N 1
ATOM 753 C CA . PRO A 1 91 ? 12.118 -20.450 -18.506 1.00 52.41 91 PRO A CA 1
ATOM 754 C C . PRO A 1 91 ? 11.321 -19.807 -17.357 1.00 52.41 91 PRO A C 1
ATOM 756 O O . PRO A 1 91 ? 10.099 -19.737 -17.416 1.00 52.41 91 PRO A O 1
ATOM 759 N N . SER A 1 92 ? 12.015 -19.371 -16.299 1.00 44.16 92 SER A N 1
ATOM 760 C CA . SER A 1 92 ? 11.454 -18.695 -15.122 1.00 44.16 92 SER A CA 1
ATOM 761 C C . SER A 1 92 ? 11.598 -17.177 -15.163 1.00 44.16 92 SER A C 1
ATOM 763 O O . SER A 1 92 ? 11.150 -16.512 -14.227 1.00 44.16 92 SER A O 1
ATOM 765 N N . ASP A 1 93 ? 12.238 -16.627 -16.199 1.00 50.03 93 ASP A N 1
ATOM 766 C CA . ASP A 1 93 ? 12.214 -15.190 -16.439 1.00 50.03 93 ASP A CA 1
ATOM 767 C C . ASP A 1 93 ? 10.805 -14.879 -16.939 1.00 50.03 93 ASP A C 1
ATOM 769 O O . ASP A 1 93 ? 10.533 -14.777 -18.133 1.00 50.03 93 ASP A O 1
ATOM 773 N N . ASN A 1 94 ? 9.862 -14.779 -16.005 1.00 43.44 94 ASN A N 1
ATOM 774 C CA . ASN A 1 94 ? 8.623 -14.080 -16.262 1.00 43.44 94 ASN A CA 1
ATOM 775 C C . ASN A 1 94 ? 9.035 -12.666 -16.654 1.00 43.44 94 ASN A C 1
ATOM 777 O O . ASN A 1 94 ? 9.358 -11.840 -15.798 1.00 43.44 94 ASN A O 1
ATOM 781 N N . LEU A 1 95 ? 9.026 -12.375 -17.953 1.00 44.69 95 LEU A N 1
ATOM 782 C CA . LEU A 1 95 ? 9.352 -11.055 -18.470 1.00 44.69 95 LEU A CA 1
ATOM 783 C C . LEU A 1 95 ? 8.377 -9.960 -18.029 1.00 44.69 95 LEU A C 1
ATOM 785 O O . LEU A 1 95 ? 8.515 -8.848 -18.491 1.00 44.69 95 LEU A O 1
ATOM 789 N N . LYS A 1 96 ? 7.522 -10.164 -17.024 1.00 39.75 96 LYS A N 1
ATOM 790 C CA . LYS A 1 96 ? 7.036 -9.037 -16.217 1.00 39.75 96 LYS A CA 1
ATOM 791 C C . LYS A 1 96 ? 8.168 -8.192 -15.609 1.00 39.75 96 LYS A C 1
ATOM 793 O O . LYS A 1 96 ? 7.892 -7.095 -15.153 1.00 39.75 96 LYS A O 1
ATOM 798 N N . ALA A 1 97 ? 9.416 -8.672 -15.568 1.00 37.78 97 ALA A N 1
ATOM 799 C CA . ALA A 1 97 ? 10.569 -7.893 -15.100 1.00 37.78 97 ALA A CA 1
ATOM 800 C C . ALA A 1 97 ? 11.441 -7.278 -16.218 1.00 37.78 97 ALA A C 1
ATOM 802 O O . ALA A 1 97 ? 12.141 -6.310 -15.942 1.00 37.78 97 ALA A O 1
ATOM 803 N N . VAL A 1 98 ? 11.416 -7.808 -17.453 1.00 38.88 98 VAL A N 1
ATOM 804 C CA . VAL A 1 98 ? 12.238 -7.301 -18.588 1.00 38.88 98 VAL A CA 1
ATOM 805 C C . VAL A 1 98 ? 11.390 -6.794 -19.771 1.00 38.88 98 VAL A C 1
ATOM 807 O O . VAL A 1 98 ? 11.900 -6.152 -20.677 1.00 38.88 98 VAL A O 1
ATOM 810 N N . CYS A 1 99 ? 10.079 -7.026 -19.718 1.00 38.09 99 CYS A N 1
ATOM 811 C CA . CYS A 1 99 ? 9.007 -6.400 -20.487 1.00 38.09 99 CYS A CA 1
ATOM 812 C C . CYS A 1 99 ? 7.984 -5.857 -19.490 1.00 38.09 99 CYS A C 1
ATOM 814 O O . CYS A 1 99 ? 6.955 -6.486 -19.238 1.00 38.09 99 CYS A O 1
ATOM 816 N N . LYS A 1 100 ? 8.213 -4.688 -18.905 1.00 43.25 100 LYS A N 1
ATOM 817 C CA . LYS A 1 100 ? 7.058 -3.951 -18.406 1.00 43.25 100 LYS A CA 1
ATOM 818 C C . LYS A 1 100 ? 6.564 -3.055 -19.526 1.00 43.25 100 LYS A C 1
ATOM 820 O O . LYS A 1 100 ? 6.970 -1.913 -19.644 1.00 43.25 100 LYS A O 1
ATOM 825 N N . ALA A 1 101 ? 5.602 -3.562 -20.299 1.00 45.31 101 ALA A N 1
ATOM 826 C CA . ALA A 1 101 ? 4.443 -2.705 -20.500 1.00 45.31 101 ALA A CA 1
ATOM 827 C C . ALA A 1 101 ? 3.912 -2.477 -19.081 1.00 45.31 101 ALA A C 1
ATOM 829 O O . ALA A 1 101 ? 3.321 -3.408 -18.535 1.00 45.31 101 ALA A O 1
ATOM 830 N N . ASP A 1 102 ? 4.285 -1.356 -18.452 1.00 64.81 102 ASP A N 1
ATOM 831 C CA . ASP A 1 102 ? 4.078 -1.084 -17.025 1.00 64.81 102 ASP A CA 1
ATOM 832 C C . ASP A 1 102 ? 2.710 -1.585 -16.592 1.00 64.81 102 ASP A C 1
ATOM 834 O O . ASP A 1 102 ? 1.693 -0.993 -16.944 1.00 64.81 102 ASP A O 1
ATOM 838 N N . GLY A 1 103 ? 2.645 -2.717 -15.886 1.00 76.38 103 GLY A N 1
ATOM 839 C CA . GLY A 1 103 ? 1.383 -3.129 -15.308 1.00 76.38 103 GLY A CA 1
ATOM 840 C C . GLY A 1 103 ? 0.943 -2.048 -14.335 1.00 76.38 103 GLY A C 1
ATOM 841 O O . GLY A 1 103 ? 1.754 -1.283 -13.803 1.00 76.38 103 GLY A O 1
ATOM 842 N N . TRP A 1 104 ? -0.360 -1.946 -14.125 1.00 92.38 104 TRP A N 1
ATOM 843 C CA . TRP A 1 104 ? -0.881 -0.915 -13.254 1.00 92.38 104 TRP A CA 1
ATOM 844 C C . TRP A 1 104 ? -0.282 -1.060 -11.858 1.00 92.38 104 TRP A C 1
ATOM 846 O O . TRP A 1 104 ? -0.368 -2.121 -11.233 1.00 92.38 104 TRP A O 1
ATOM 856 N N . LYS A 1 105 ? 0.305 0.030 -11.376 1.00 97.06 105 LYS A N 1
ATOM 857 C CA . LYS A 1 105 ? 0.711 0.199 -9.986 1.00 97.06 105 LYS A CA 1
ATOM 858 C C . LYS A 1 105 ? -0.312 1.079 -9.299 1.00 97.06 105 LYS A C 1
ATOM 860 O O . LYS A 1 105 ? -0.669 2.118 -9.849 1.00 97.06 105 LYS A O 1
ATOM 865 N N . PHE A 1 106 ? -0.768 0.688 -8.118 1.00 98.75 106 PHE A N 1
ATOM 866 C CA . PHE A 1 106 ? -1.770 1.434 -7.365 1.00 98.75 106 PHE A CA 1
ATOM 867 C C . PHE A 1 106 ? -1.278 1.822 -5.980 1.00 98.75 106 PHE A C 1
ATOM 869 O O . PHE A 1 106 ? -0.672 1.024 -5.271 1.00 98.75 106 PHE A O 1
ATOM 876 N N . GLY A 1 107 ? -1.630 3.04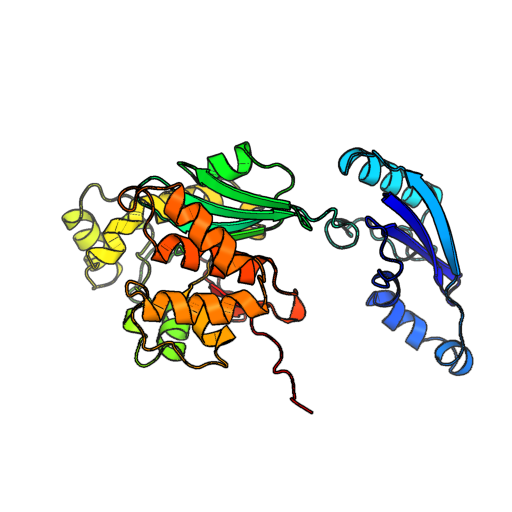0 -5.586 1.00 98.81 107 GLY A N 1
ATOM 877 C CA . GLY A 1 107 ? -1.723 3.452 -4.197 1.00 98.81 107 GLY A CA 1
ATOM 878 C C . GLY A 1 107 ? -3.179 3.521 -3.773 1.00 98.81 107 GLY A C 1
ATOM 879 O O . GLY A 1 107 ? -4.005 4.079 -4.501 1.00 98.81 107 GLY A O 1
ATOM 880 N N . VAL A 1 108 ? -3.500 2.950 -2.615 1.00 98.81 108 VAL A N 1
ATOM 881 C CA . VAL A 1 108 ? -4.881 2.817 -2.148 1.00 98.81 108 VAL A CA 1
ATOM 882 C C . VAL A 1 108 ? -5.009 3.228 -0.686 1.00 98.81 108 VAL A C 1
ATOM 884 O O . VAL A 1 108 ? -4.216 2.816 0.155 1.00 98.81 108 VAL A O 1
ATOM 887 N N . ASP A 1 109 ? -6.053 3.994 -0.376 1.00 98.56 109 ASP A N 1
ATOM 888 C CA . ASP A 1 109 ? -6.441 4.301 1.000 1.00 98.56 109 ASP A CA 1
ATOM 889 C C . ASP A 1 109 ? -7.956 4.137 1.220 1.00 98.56 109 ASP A C 1
ATOM 891 O O . ASP A 1 109 ? -8.786 4.240 0.305 1.00 98.56 109 ASP A O 1
ATOM 895 N N . GLY A 1 110 ? -8.332 3.809 2.454 1.00 97.44 110 GLY A N 1
ATOM 896 C CA . GLY A 1 110 ? -9.708 3.593 2.863 1.00 97.44 110 GLY A CA 1
ATOM 897 C C . GLY A 1 110 ? -10.459 4.903 3.086 1.00 97.44 110 GLY A C 1
ATOM 898 O O . GLY A 1 110 ? -10.223 5.603 4.059 1.00 97.44 110 GLY A O 1
ATOM 899 N N . CYS A 1 111 ? -11.491 5.160 2.282 1.00 96.19 111 CYS A N 1
ATOM 900 C CA . CYS A 1 111 ? -12.398 6.290 2.482 1.00 96.19 111 CYS A CA 1
ATOM 901 C C . CYS A 1 111 ? -13.803 5.824 2.896 1.00 96.19 111 CYS A C 1
ATOM 903 O O . CYS A 1 111 ? -14.116 4.631 2.972 1.00 96.19 111 CYS A O 1
ATOM 905 N N . ARG A 1 112 ? -14.709 6.774 3.152 1.00 93.62 112 ARG A N 1
ATOM 906 C CA . ARG A 1 112 ? -16.074 6.448 3.597 1.00 93.62 112 ARG A CA 1
ATOM 907 C C . ARG A 1 112 ? -16.925 5.764 2.524 1.00 93.62 112 ARG A C 1
ATOM 909 O O . ARG A 1 112 ? -17.884 5.077 2.865 1.00 93.62 112 ARG A O 1
ATOM 916 N N . ALA A 1 113 ? -16.601 5.960 1.250 1.00 94.75 113 ALA A N 1
ATOM 917 C CA . ALA A 1 113 ? -17.324 5.361 0.130 1.00 94.75 113 ALA A CA 1
ATOM 918 C C . ALA A 1 113 ? -16.740 4.023 -0.356 1.00 94.75 113 ALA A C 1
ATOM 920 O O . ALA A 1 113 ? -17.294 3.430 -1.280 1.00 94.75 113 ALA A O 1
ATOM 921 N N . GLY A 1 114 ? -15.654 3.545 0.257 1.00 97.62 114 GLY A N 1
ATOM 922 C CA . GLY A 1 114 ? -14.921 2.367 -0.195 1.00 97.62 114 GLY A CA 1
ATOM 923 C C . GLY A 1 114 ? -13.423 2.631 -0.148 1.00 97.62 114 GLY A C 1
ATOM 924 O O . GLY A 1 114 ? -12.900 3.043 0.884 1.00 97.62 114 GLY A O 1
ATOM 925 N N . TRP A 1 115 ? -12.729 2.397 -1.245 1.00 98.62 115 TRP A N 1
ATOM 926 C CA . TRP A 1 115 ? -11.290 2.564 -1.379 1.00 98.62 115 TRP A CA 1
ATOM 927 C C . TRP A 1 115 ? -11.009 3.592 -2.462 1.00 98.62 115 TRP A C 1
ATOM 929 O O . TRP A 1 115 ? -11.472 3.440 -3.594 1.00 98.62 115 TRP A O 1
ATOM 939 N N . PHE A 1 116 ? -10.299 4.656 -2.098 1.00 98.81 116 PHE A N 1
ATOM 940 C CA . PHE A 1 116 ? -9.800 5.613 -3.070 1.00 98.81 116 PHE A CA 1
ATOM 941 C C . PHE A 1 116 ? -8.477 5.088 -3.612 1.00 98.81 116 PHE A C 1
ATOM 943 O O . PHE A 1 116 ? -7.573 4.780 -2.838 1.00 98.81 116 PHE A O 1
ATOM 950 N N . TYR A 1 117 ? -8.388 4.954 -4.930 1.00 98.81 117 TYR A N 1
ATOM 951 C CA . TYR A 1 117 ? -7.180 4.503 -5.605 1.00 98.81 117 TYR A CA 1
ATOM 952 C C . TYR A 1 117 ? -6.621 5.618 -6.479 1.00 98.81 117 TYR A C 1
ATOM 954 O O . TYR A 1 117 ? -7.370 6.398 -7.075 1.00 98.81 117 TYR A O 1
ATOM 962 N N . ILE A 1 118 ? -5.300 5.623 -6.610 1.00 98.75 118 ILE A N 1
ATOM 963 C CA . ILE A 1 118 ? -4.580 6.300 -7.683 1.00 98.75 118 ILE A CA 1
ATOM 964 C C . ILE A 1 118 ? -3.688 5.248 -8.328 1.00 98.75 118 ILE A C 1
ATOM 966 O O . ILE A 1 118 ? -2.903 4.592 -7.648 1.00 98.75 118 ILE A O 1
ATOM 970 N N . GLY A 1 119 ? -3.865 5.051 -9.624 1.00 97.75 119 GLY A N 1
ATOM 971 C CA . GLY A 1 119 ? -3.142 4.099 -10.441 1.00 97.75 119 GLY A CA 1
ATOM 972 C C . GLY A 1 119 ? -2.266 4.795 -11.464 1.00 97.75 119 GLY A C 1
ATOM 973 O O . GLY A 1 119 ? -2.641 5.849 -11.981 1.00 97.75 119 GLY A O 1
ATOM 974 N N . SER A 1 120 ? -1.149 4.161 -11.793 1.00 92.69 120 SER A N 1
ATOM 975 C CA . SER A 1 120 ? -0.272 4.562 -12.887 1.00 92.69 120 SER A CA 1
ATOM 976 C C . SER A 1 120 ? 0.130 3.380 -13.757 1.00 92.69 120 SER A C 1
ATOM 978 O O . SER A 1 120 ? 0.465 2.318 -13.225 1.00 92.69 120 SER A O 1
ATOM 980 N N . GLN A 1 121 ? 0.195 3.614 -15.060 1.00 85.50 121 GLN A N 1
ATOM 981 C CA . GLN A 1 121 ? 0.794 2.733 -16.059 1.00 85.50 121 GLN A CA 1
ATOM 982 C C . GLN A 1 121 ? 1.530 3.633 -17.061 1.00 85.50 121 GLN A C 1
ATOM 984 O O . GLN A 1 121 ? 0.895 4.346 -17.840 1.00 85.50 121 GLN A O 1
ATOM 989 N N . GLY A 1 122 ? 2.863 3.675 -16.990 1.00 77.31 122 GLY A N 1
ATOM 990 C CA . GLY A 1 122 ? 3.657 4.677 -17.700 1.00 77.31 122 GLY A CA 1
ATOM 991 C C . GLY A 1 122 ? 3.201 6.100 -17.353 1.00 77.31 122 GLY A C 1
ATOM 992 O O . GLY A 1 122 ? 3.161 6.490 -16.184 1.00 77.31 122 GLY A O 1
ATOM 993 N N . SER A 1 123 ? 2.811 6.869 -18.371 1.00 76.50 123 SER A N 1
ATOM 994 C CA . SER A 1 123 ? 2.268 8.226 -18.223 1.00 76.50 123 SER A CA 1
ATOM 995 C C . SER A 1 123 ? 0.756 8.290 -17.956 1.00 76.50 123 SER A C 1
ATOM 997 O O . SER A 1 123 ? 0.250 9.368 -17.639 1.00 76.50 123 SER A O 1
ATOM 999 N N . ASP A 1 124 ? 0.024 7.172 -18.061 1.00 83.88 124 ASP A N 1
ATOM 1000 C CA . ASP A 1 124 ? -1.418 7.127 -17.791 1.00 83.88 124 ASP A CA 1
ATOM 1001 C C . ASP A 1 124 ? -1.668 7.102 -16.280 1.00 83.88 124 ASP A C 1
ATOM 1003 O O . ASP A 1 124 ? -1.244 6.179 -15.581 1.00 83.88 124 ASP A O 1
ATOM 1007 N N . ILE A 1 125 ? -2.377 8.118 -15.784 1.00 91.94 125 ILE A N 1
ATOM 1008 C CA . ILE A 1 125 ? -2.763 8.259 -14.381 1.00 91.94 125 ILE A CA 1
ATOM 1009 C C . ILE A 1 125 ? -4.282 8.192 -14.279 1.00 91.94 125 ILE A C 1
ATOM 1011 O O . ILE A 1 125 ? -5.008 8.985 -14.881 1.00 91.94 125 ILE A O 1
ATOM 1015 N N . LYS A 1 126 ? -4.777 7.270 -13.454 1.00 96.12 126 LYS A N 1
ATOM 1016 C CA . LYS A 1 126 ? -6.210 7.107 -13.186 1.00 96.12 126 LYS A CA 1
ATOM 1017 C C . LYS A 1 126 ? -6.466 7.131 -11.700 1.00 96.12 126 LYS A C 1
ATOM 1019 O O . LYS A 1 126 ? -5.780 6.463 -10.942 1.00 96.12 126 LYS A O 1
ATOM 1024 N N . TYR A 1 127 ? -7.511 7.822 -11.276 1.00 98.44 127 TYR A N 1
ATOM 1025 C CA . TYR A 1 127 ? -7.955 7.785 -9.890 1.00 98.44 127 TYR A CA 1
ATOM 1026 C C . TYR A 1 127 ? -9.458 7.554 -9.812 1.00 98.44 127 TYR A C 1
ATOM 1028 O O . TYR A 1 127 ? -10.207 7.798 -10.761 1.00 98.44 127 TYR A O 1
ATOM 1036 N N . GLY A 1 128 ? -9.917 7.057 -8.672 1.00 98.38 128 GLY A N 1
ATOM 1037 C CA . GLY A 1 128 ? -11.329 6.775 -8.488 1.00 98.38 128 GLY A CA 1
ATOM 1038 C C . GLY A 1 128 ? -11.638 6.141 -7.150 1.00 98.38 128 GLY A C 1
ATOM 1039 O O . GLY A 1 128 ? -10.769 5.968 -6.302 1.00 98.38 128 GLY A O 1
ATOM 1040 N N . ILE A 1 129 ? -12.908 5.787 -6.976 1.00 98.62 129 ILE A N 1
ATOM 1041 C CA . ILE A 1 129 ? -13.372 5.022 -5.823 1.00 98.62 129 ILE A CA 1
ATOM 1042 C C . ILE A 1 129 ? -13.908 3.679 -6.320 1.00 98.62 129 ILE A C 1
ATOM 1044 O O . ILE A 1 129 ? -14.681 3.623 -7.283 1.00 98.62 129 ILE A O 1
ATOM 1048 N N . VAL A 1 130 ? -13.488 2.609 -5.654 1.00 98.31 130 VAL A N 1
ATOM 1049 C CA . VAL A 1 130 ? -14.090 1.271 -5.736 1.00 98.31 130 VAL A CA 1
ATOM 1050 C C . VAL A 1 130 ? -14.700 0.922 -4.385 1.00 98.31 130 VAL A C 1
ATOM 1052 O O . VAL A 1 130 ? -14.222 1.381 -3.351 1.00 98.31 130 VAL A O 1
ATOM 1055 N N . LYS A 1 131 ? -15.768 0.125 -4.352 1.00 97.94 131 LYS A N 1
ATOM 1056 C CA . LYS A 1 131 ? -16.399 -0.269 -3.083 1.00 97.94 131 LYS A CA 1
ATOM 1057 C C . LYS A 1 131 ? -15.564 -1.291 -2.327 1.00 97.94 131 LYS A C 1
ATOM 1059 O O . LYS A 1 131 ? -15.555 -1.262 -1.101 1.00 97.94 131 LYS A O 1
ATOM 1064 N N . THR A 1 132 ? -14.884 -2.166 -3.065 1.00 97.81 132 THR A N 1
ATOM 1065 C CA . THR A 1 132 ? -14.029 -3.230 -2.528 1.00 97.81 132 THR A CA 1
ATOM 1066 C C . THR A 1 132 ? -12.703 -3.291 -3.282 1.00 97.81 132 THR A C 1
ATOM 1068 O O . THR A 1 132 ? -12.635 -2.867 -4.434 1.00 97.81 132 THR A O 1
ATOM 1071 N N . ILE A 1 133 ? -11.660 -3.845 -2.670 1.00 97.56 133 ILE A N 1
ATOM 1072 C CA . ILE A 1 133 ? -10.375 -4.108 -3.321 1.00 97.56 133 ILE A CA 1
ATOM 1073 C C . ILE A 1 133 ? -10.543 -5.100 -4.469 1.00 97.56 133 ILE A C 1
ATOM 1075 O O . ILE A 1 133 ? -9.953 -4.897 -5.521 1.00 97.56 133 ILE A O 1
ATOM 1079 N N . ALA A 1 134 ? -11.408 -6.110 -4.337 1.00 93.56 134 ALA A N 1
ATOM 1080 C CA . ALA A 1 134 ? -11.701 -7.035 -5.436 1.00 93.56 134 ALA A CA 1
ATOM 1081 C C . ALA A 1 134 ? -12.211 -6.307 -6.698 1.00 93.56 134 ALA A C 1
ATOM 1083 O O . ALA A 1 134 ? -11.773 -6.615 -7.803 1.00 93.56 134 ALA A O 1
ATOM 1084 N N . GLU A 1 135 ? -13.045 -5.273 -6.535 1.00 95.44 135 GLU A N 1
ATOM 1085 C CA . GLU A 1 135 ? -13.530 -4.456 -7.657 1.00 95.44 135 GLU A CA 1
ATOM 1086 C C . GLU A 1 135 ? -12.383 -3.726 -8.392 1.00 95.44 135 GLU A C 1
ATOM 1088 O O . GLU A 1 135 ? -12.488 -3.481 -9.595 1.00 95.44 135 GLU A O 1
ATOM 1093 N N . LEU A 1 136 ? -11.265 -3.415 -7.719 1.00 95.56 136 LEU A N 1
ATOM 1094 C CA . LEU A 1 136 ? -10.071 -2.865 -8.377 1.00 95.56 136 LEU A CA 1
ATOM 1095 C C . LEU A 1 136 ? -9.500 -3.856 -9.407 1.00 95.56 136 LEU A C 1
ATOM 1097 O O . LEU A 1 136 ? -9.235 -3.469 -10.544 1.00 95.56 136 LEU A O 1
ATOM 1101 N N . PHE A 1 137 ? -9.382 -5.133 -9.034 1.00 90.44 137 PHE A N 1
ATOM 1102 C CA . PHE A 1 137 ? -8.895 -6.221 -9.899 1.00 90.44 137 PHE A CA 1
ATOM 1103 C C . PHE A 1 137 ? -9.908 -6.630 -10.985 1.00 90.44 137 PHE A C 1
ATOM 1105 O O . PHE A 1 137 ? -9.540 -7.122 -12.060 1.00 90.44 137 PHE A O 1
ATOM 1112 N N . ASP A 1 138 ? -11.198 -6.388 -10.753 1.00 87.44 138 ASP A N 1
ATOM 1113 C CA . ASP A 1 138 ? -12.213 -6.532 -11.796 1.00 87.44 138 ASP A CA 1
ATOM 1114 C C . ASP A 1 138 ? -12.074 -5.431 -12.854 1.00 87.44 138 ASP A C 1
ATOM 1116 O O . ASP A 1 138 ? -12.123 -5.722 -14.054 1.00 87.44 138 ASP A O 1
ATOM 1120 N N . ARG A 1 139 ? -11.861 -4.185 -12.406 1.00 89.31 139 ARG A N 1
ATOM 1121 C CA . ARG A 1 139 ? -11.808 -2.978 -13.243 1.00 89.31 139 ARG A CA 1
ATOM 1122 C C . ARG A 1 139 ? -10.523 -2.856 -14.057 1.00 89.31 139 ARG A C 1
ATOM 1124 O O . ARG A 1 139 ? -10.582 -2.393 -15.194 1.00 89.31 139 ARG A O 1
ATOM 1131 N N . PHE A 1 140 ? -9.385 -3.240 -13.491 1.00 86.31 140 PHE A N 1
ATOM 1132 C CA . PHE A 1 140 ? -8.083 -3.127 -14.141 1.00 86.31 140 PHE A CA 1
ATOM 1133 C C . PHE A 1 140 ? -7.495 -4.506 -14.418 1.00 86.31 140 PHE A C 1
ATOM 1135 O O . PHE A 1 140 ? -7.569 -5.415 -13.595 1.00 86.31 140 PHE A O 1
ATOM 1142 N N . LYS A 1 141 ? -6.904 -4.662 -15.603 1.00 82.44 141 LYS A N 1
ATOM 1143 C CA . LYS A 1 141 ? -6.139 -5.852 -15.988 1.00 82.44 141 LYS A CA 1
ATOM 1144 C C . LYS A 1 141 ? -4.654 -5.520 -15.977 1.00 82.44 141 LYS A C 1
ATOM 1146 O O . LYS A 1 141 ? -4.287 -4.351 -16.056 1.00 82.44 141 LYS A O 1
ATOM 1151 N N . ASN A 1 142 ? -3.824 -6.555 -15.859 1.00 82.88 142 ASN A N 1
ATOM 1152 C CA . ASN A 1 142 ? -2.373 -6.426 -15.736 1.00 82.88 142 ASN A CA 1
ATOM 1153 C C . ASN A 1 142 ? -1.952 -5.503 -14.573 1.00 82.88 142 ASN A C 1
ATOM 1155 O O . ASN A 1 142 ? -1.240 -4.528 -14.776 1.00 82.88 142 ASN A O 1
ATOM 1159 N N . ILE A 1 143 ? -2.453 -5.775 -13.363 1.00 87.00 143 ILE A N 1
ATOM 1160 C CA . ILE A 1 143 ? -2.002 -5.092 -12.144 1.00 87.00 143 ILE A CA 1
ATOM 1161 C C . ILE A 1 143 ? -0.687 -5.730 -11.703 1.00 87.00 143 ILE A C 1
ATOM 1163 O O . ILE A 1 143 ? -0.624 -6.947 -11.519 1.00 87.00 143 ILE A O 1
ATOM 1167 N N . ASP A 1 144 ? 0.337 -4.904 -11.536 1.00 89.31 144 ASP A N 1
ATOM 1168 C CA . ASP A 1 144 ? 1.649 -5.344 -11.075 1.00 89.31 144 ASP A CA 1
ATOM 1169 C C . ASP A 1 144 ? 1.799 -5.213 -9.566 1.00 89.31 144 ASP A C 1
ATOM 1171 O O . ASP A 1 144 ? 2.415 -6.069 -8.940 1.00 89.31 144 ASP A O 1
ATOM 1175 N N . GLU A 1 145 ? 1.259 -4.141 -8.989 1.00 95.62 145 GLU A N 1
ATOM 1176 C CA . GLU A 1 145 ? 1.461 -3.834 -7.579 1.00 95.62 145 GLU A CA 1
ATOM 1177 C C . GLU A 1 145 ? 0.335 -2.961 -7.031 1.00 95.62 145 GLU A C 1
ATOM 1179 O O . GLU A 1 145 ? -0.145 -2.038 -7.691 1.00 95.62 145 GLU A O 1
ATOM 1184 N N . VAL A 1 146 ? -0.070 -3.235 -5.798 1.00 98.62 146 VAL A N 1
ATOM 1185 C CA . VAL A 1 146 ? -1.033 -2.453 -5.030 1.00 98.62 146 VAL A CA 1
ATOM 1186 C C . VAL A 1 146 ? -0.445 -2.230 -3.647 1.00 98.62 146 VAL A C 1
ATOM 1188 O O . VAL A 1 146 ? -0.365 -3.152 -2.844 1.00 98.62 146 VAL A O 1
ATOM 1191 N N . VAL A 1 147 ? -0.078 -0.993 -3.346 1.00 98.88 147 VAL A N 1
ATOM 1192 C CA . VAL A 1 147 ? 0.310 -0.590 -1.995 1.00 98.88 147 VAL A CA 1
ATOM 1193 C C . VAL A 1 147 ? -0.899 0.049 -1.323 1.00 98.88 147 VAL A C 1
ATOM 1195 O O . VAL A 1 147 ? -1.562 0.907 -1.916 1.00 98.88 147 VAL A O 1
ATOM 1198 N N . ILE A 1 148 ? -1.206 -0.367 -0.097 1.00 98.75 148 ILE A N 1
ATOM 1199 C CA . ILE A 1 148 ? -2.439 0.018 0.596 1.00 98.75 148 ILE A CA 1
ATOM 1200 C C . ILE A 1 148 ? -2.198 0.374 2.070 1.00 98.75 148 ILE A C 1
ATOM 1202 O O . ILE A 1 148 ? -1.467 -0.324 2.771 1.00 98.75 148 ILE A O 1
ATOM 1206 N N . ASP A 1 149 ? -2.835 1.446 2.557 1.00 97.94 149 ASP A N 1
ATOM 1207 C CA . ASP A 1 149 ? -2.817 1.824 3.983 1.00 97.94 149 ASP A CA 1
ATOM 1208 C C . ASP A 1 149 ? -3.849 1.014 4.781 1.00 97.94 149 ASP A C 1
ATOM 1210 O O . ASP A 1 149 ? -4.948 1.465 5.117 1.00 97.94 149 ASP A O 1
ATOM 1214 N N . ILE A 1 150 ? -3.520 -0.250 5.038 1.00 97.88 150 ILE A N 1
ATOM 1215 C CA . ILE A 1 150 ? -4.301 -1.120 5.912 1.00 97.88 150 ILE A CA 1
ATOM 1216 C C . ILE A 1 150 ? -3.388 -2.184 6.531 1.00 97.88 150 ILE A C 1
ATOM 1218 O O . ILE A 1 150 ? -2.513 -2.697 5.837 1.00 97.88 150 ILE A O 1
ATOM 1222 N N . PRO A 1 151 ? -3.589 -2.570 7.804 1.00 97.75 151 PRO A N 1
ATOM 1223 C CA . PRO A 1 151 ? -2.884 -3.713 8.368 1.00 97.75 151 PRO A CA 1
ATOM 1224 C C . PRO A 1 151 ? -3.098 -4.995 7.546 1.00 97.75 151 PRO A C 1
ATOM 1226 O O . PRO A 1 151 ? -4.235 -5.444 7.393 1.00 97.75 151 PRO A O 1
ATOM 1229 N N . ILE A 1 152 ? -2.005 -5.596 7.072 1.00 98.31 152 ILE A N 1
ATOM 1230 C CA . ILE A 1 152 ? -1.930 -6.883 6.376 1.00 98.31 152 ILE A CA 1
ATOM 1231 C C . ILE A 1 152 ? -1.069 -7.850 7.191 1.00 98.31 152 ILE A C 1
ATOM 1233 O O . ILE A 1 152 ? -0.033 -7.494 7.751 1.00 98.31 152 ILE A O 1
ATOM 1237 N N . GLY A 1 153 ? -1.541 -9.090 7.290 1.00 97.75 153 GLY A N 1
ATOM 1238 C CA . GLY A 1 153 ? -0.933 -10.111 8.129 1.00 97.75 153 GLY A CA 1
ATOM 1239 C C . GLY A 1 153 ? -1.216 -9.865 9.613 1.00 97.75 153 GLY A C 1
ATOM 1240 O O . GLY A 1 153 ? -0.920 -8.801 10.169 1.00 97.75 153 GLY A O 1
ATOM 1241 N N . LEU A 1 154 ? -1.813 -10.854 10.278 1.00 97.50 154 LEU A N 1
ATOM 1242 C CA . LEU A 1 154 ? -2.358 -10.688 11.629 1.00 97.50 154 LEU A CA 1
ATOM 1243 C C . LEU A 1 154 ? -2.001 -11.860 12.540 1.00 97.50 154 LEU A C 1
ATOM 1245 O O . LEU A 1 154 ? -2.036 -13.026 12.144 1.00 97.50 154 LEU A O 1
ATOM 1249 N N . HIS A 1 155 ? -1.737 -11.552 13.808 1.00 97.00 155 HIS A N 1
ATOM 1250 C CA . HIS A 1 155 ? -1.645 -12.575 14.845 1.00 97.00 155 HIS A CA 1
ATOM 1251 C C . HIS A 1 155 ? -3.023 -13.187 15.130 1.00 97.00 155 HIS A C 1
ATOM 1253 O O . HIS A 1 155 ? -4.034 -12.483 15.141 1.00 97.00 155 HIS A O 1
ATOM 1259 N N . ASP A 1 156 ? -3.062 -14.485 15.424 1.00 96.12 156 ASP A N 1
ATOM 1260 C CA . ASP A 1 156 ? -4.280 -15.161 15.890 1.00 96.12 156 ASP A CA 1
ATOM 1261 C C . ASP A 1 156 ? -4.543 -14.916 17.383 1.00 96.12 156 ASP A C 1
ATOM 1263 O O . ASP A 1 156 ? -5.689 -14.773 17.809 1.00 96.12 156 ASP A O 1
ATOM 1267 N N . GLU A 1 157 ? -3.477 -14.813 18.176 1.00 93.81 157 GLU A N 1
ATOM 1268 C CA . GLU A 1 157 ? -3.516 -14.571 19.617 1.00 93.81 157 GLU A CA 1
ATOM 1269 C C . GLU A 1 157 ? -2.200 -13.953 20.116 1.00 93.81 157 GLU A C 1
ATOM 1271 O O . GLU A 1 157 ? -1.229 -13.819 19.370 1.00 93.81 157 GLU A O 1
ATOM 1276 N N . GLY A 1 158 ? -2.158 -13.595 21.401 1.00 91.38 158 GLY A N 1
ATOM 1277 C CA . GLY A 1 158 ? -0.956 -13.104 22.064 1.00 91.38 158 GLY A CA 1
ATOM 1278 C C . GLY A 1 158 ? -0.921 -11.586 22.238 1.00 91.38 158 GLY A C 1
ATOM 1279 O O . GLY A 1 158 ? -1.511 -10.809 21.495 1.00 91.38 158 GLY A O 1
ATOM 1280 N N . ALA A 1 159 ? -0.213 -11.142 23.277 1.00 88.00 159 ALA A N 1
ATOM 1281 C CA . ALA A 1 159 ? -0.137 -9.728 23.664 1.00 88.00 159 ALA A CA 1
ATOM 1282 C C . ALA A 1 159 ? 0.894 -8.905 22.864 1.00 88.00 159 ALA A C 1
ATOM 1284 O O . ALA A 1 159 ? 1.033 -7.692 23.100 1.00 88.00 159 ALA A O 1
ATOM 1285 N N . GLN A 1 160 ? 1.661 -9.576 21.998 1.00 88.56 160 GLN A N 1
ATOM 1286 C CA . GLN A 1 160 ? 2.731 -8.987 21.203 1.00 88.56 160 GLN A CA 1
ATOM 1287 C C . GLN A 1 160 ? 2.134 -8.180 20.049 1.00 88.56 160 GLN A C 1
ATOM 1289 O O . GLN A 1 160 ? 1.208 -8.621 19.377 1.00 88.56 160 GLN A O 1
ATOM 1294 N N . ALA A 1 161 ? 2.652 -6.969 19.851 1.00 90.56 161 ALA A N 1
ATOM 1295 C CA . ALA A 1 161 ? 2.344 -6.197 18.654 1.00 90.56 161 ALA A CA 1
ATOM 1296 C C . ALA A 1 161 ? 3.149 -6.754 17.476 1.00 90.56 161 ALA A C 1
ATOM 1298 O O . ALA A 1 161 ? 4.253 -7.266 17.690 1.00 90.56 161 ALA A O 1
ATOM 1299 N N . ARG A 1 162 ? 2.648 -6.569 16.248 1.00 96.12 162 ARG A N 1
ATOM 1300 C CA . ARG A 1 162 ? 3.418 -6.901 15.048 1.00 96.12 162 ARG A CA 1
ATOM 1301 C C . ARG A 1 162 ? 4.759 -6.162 15.083 1.00 96.12 162 ARG A C 1
ATOM 1303 O O . ARG A 1 162 ? 4.856 -5.015 15.544 1.00 96.12 162 ARG A O 1
ATOM 1310 N N . SER A 1 163 ? 5.811 -6.820 14.607 1.00 96.31 163 SER A N 1
ATOM 1311 C CA . SER A 1 163 ? 7.152 -6.226 14.572 1.00 96.31 163 SER A CA 1
ATOM 1312 C C . SER A 1 163 ? 7.179 -4.957 13.716 1.00 96.31 163 SER A C 1
ATOM 1314 O O . SER A 1 163 ? 7.804 -3.977 14.122 1.00 96.31 163 SER A O 1
ATOM 1316 N N . CYS A 1 164 ? 6.446 -4.942 12.596 1.00 97.25 164 CYS A N 1
ATOM 1317 C CA . CYS A 1 164 ? 6.277 -3.769 11.737 1.00 97.25 164 CYS A CA 1
ATOM 1318 C C . CYS A 1 164 ? 5.669 -2.583 12.506 1.00 97.25 164 CYS A C 1
ATOM 1320 O O . CYS A 1 164 ? 6.288 -1.520 12.560 1.00 97.25 164 CYS A O 1
ATOM 1322 N N . ASP A 1 165 ? 4.555 -2.791 13.224 1.00 96.69 165 ASP A N 1
ATOM 1323 C CA . ASP A 1 165 ? 3.906 -1.765 14.054 1.00 96.69 165 ASP A CA 1
ATOM 1324 C C . ASP A 1 165 ? 4.884 -1.181 15.081 1.00 96.69 165 ASP A C 1
ATOM 1326 O O . ASP A 1 165 ? 4.992 0.033 15.264 1.00 96.69 165 ASP A O 1
ATOM 1330 N N . SER A 1 166 ? 5.622 -2.049 15.773 1.00 96.56 166 SER A N 1
ATOM 1331 C CA . SER A 1 166 ? 6.558 -1.646 16.827 1.00 96.56 166 SER A CA 1
ATOM 1332 C C . SER A 1 166 ? 7.734 -0.829 16.284 1.00 96.56 166 SER A C 1
ATOM 1334 O O . SER A 1 166 ? 8.139 0.164 16.901 1.00 96.56 166 SER A O 1
ATOM 1336 N N . LEU A 1 167 ? 8.276 -1.218 15.129 1.00 97.19 167 LEU A N 1
ATOM 1337 C CA . LEU A 1 167 ? 9.369 -0.509 14.466 1.00 97.19 167 LEU A CA 1
ATOM 1338 C C . LEU A 1 167 ? 8.897 0.829 13.889 1.00 97.19 167 LEU A C 1
ATOM 1340 O O . LEU A 1 167 ? 9.538 1.850 14.145 1.00 97.19 167 LEU A O 1
ATOM 1344 N N . ALA A 1 168 ? 7.739 0.860 13.227 1.00 97.38 168 ALA A N 1
ATOM 1345 C CA . ALA A 1 168 ? 7.132 2.086 12.716 1.00 97.38 168 ALA A CA 1
ATOM 1346 C C . ALA A 1 168 ? 6.855 3.090 13.847 1.00 97.38 168 ALA A C 1
ATOM 1348 O O . ALA A 1 168 ? 7.245 4.256 13.764 1.00 97.38 168 ALA A O 1
ATOM 1349 N N . ARG A 1 169 ? 6.292 2.632 14.976 1.00 96.94 169 ARG A N 1
ATOM 1350 C CA . ARG A 1 169 ? 6.096 3.452 16.190 1.00 96.94 169 ARG A CA 1
ATOM 1351 C C . ARG A 1 169 ? 7.388 4.081 16.697 1.00 96.94 169 ARG A C 1
ATOM 1353 O O . ARG A 1 169 ? 7.372 5.214 17.183 1.00 96.94 169 ARG A O 1
ATOM 1360 N N . LYS A 1 170 ? 8.495 3.337 16.640 1.00 96.94 170 LYS A N 1
ATOM 1361 C CA . LYS A 1 170 ? 9.812 3.811 17.073 1.00 96.94 170 LYS A CA 1
ATOM 1362 C C . LYS A 1 170 ? 10.371 4.847 16.100 1.00 96.94 170 LYS A C 1
ATOM 1364 O O . LYS A 1 170 ? 10.822 5.889 16.570 1.00 96.94 170 LYS A O 1
ATOM 1369 N N . ALA A 1 171 ? 10.306 4.577 14.796 1.00 96.31 171 ALA A N 1
ATOM 1370 C CA . ALA A 1 171 ? 10.766 5.481 13.742 1.00 96.31 171 ALA A CA 1
ATOM 1371 C C . ALA A 1 171 ? 9.987 6.804 13.737 1.00 96.31 171 ALA A C 1
ATOM 1373 O O . ALA A 1 171 ? 10.547 7.863 13.488 1.00 96.31 171 ALA A O 1
ATOM 1374 N N . LEU A 1 172 ? 8.702 6.758 14.091 1.00 97.19 172 LEU A N 1
ATOM 1375 C CA . LEU A 1 172 ? 7.823 7.920 14.062 1.00 97.19 172 LEU A CA 1
ATOM 1376 C C . LEU A 1 172 ? 7.860 8.784 15.325 1.00 97.19 172 LEU A C 1
ATOM 1378 O O . LEU A 1 172 ? 7.072 9.719 15.422 1.00 97.19 172 LEU A O 1
ATOM 1382 N N . LYS A 1 173 ? 8.714 8.521 16.323 1.00 96.12 173 LYS A N 1
ATOM 1383 C CA . LYS A 1 173 ? 8.754 9.347 17.548 1.00 96.12 173 LYS A CA 1
ATOM 1384 C C . LYS A 1 173 ? 9.048 10.828 17.224 1.00 96.12 173 LYS A C 1
ATOM 1386 O O . LYS A 1 173 ? 9.980 11.096 16.479 1.00 96.12 173 LYS A O 1
ATOM 1391 N N . PRO A 1 174 ? 8.301 11.794 17.809 1.00 94.31 174 PRO A N 1
ATOM 1392 C CA . PRO A 1 174 ? 7.335 11.652 18.912 1.00 94.31 174 PRO A CA 1
ATOM 1393 C C . PRO A 1 174 ? 5.895 11.296 18.486 1.00 94.31 174 PRO A C 1
ATOM 1395 O O . PRO A 1 174 ? 5.016 11.167 19.332 1.00 94.31 174 PRO A O 1
ATOM 1398 N N . ARG A 1 175 ? 5.634 11.116 17.192 1.00 94.00 175 ARG A N 1
ATOM 1399 C CA . ARG A 1 175 ? 4.328 10.818 16.584 1.00 94.00 175 ARG A CA 1
ATOM 1400 C C . ARG A 1 175 ? 3.977 9.332 16.523 1.00 94.00 175 ARG A C 1
ATOM 1402 O O . ARG A 1 175 ? 2.983 8.991 15.903 1.00 94.00 175 ARG A O 1
ATOM 1409 N N . GLY A 1 176 ? 4.705 8.454 17.213 1.00 92.62 176 GLY A N 1
ATOM 1410 C CA . GLY A 1 176 ? 4.469 7.004 17.170 1.00 92.62 176 GLY A CA 1
ATOM 1411 C C . GLY A 1 176 ? 3.039 6.556 17.516 1.00 92.62 176 GLY A C 1
ATOM 1412 O O . GLY A 1 176 ? 2.645 5.461 17.147 1.00 92.62 176 GLY A O 1
ATOM 1413 N N . SER A 1 177 ? 2.225 7.385 18.177 1.00 91.12 177 SER A N 1
ATOM 1414 C CA . SER A 1 177 ? 0.806 7.089 18.412 1.00 91.12 177 SER A CA 1
ATOM 1415 C C . SER A 1 177 ? -0.064 7.071 17.149 1.00 91.12 177 SER A C 1
ATOM 1417 O O . SER A 1 177 ? -1.202 6.621 17.244 1.00 91.12 177 SER A O 1
ATOM 1419 N N . THR A 1 178 ? 0.434 7.539 15.997 1.00 91.06 178 THR A N 1
ATOM 1420 C CA . THR A 1 178 ? -0.280 7.450 14.711 1.00 91.06 178 THR A CA 1
ATOM 1421 C C . THR A 1 178 ? -0.360 6.023 14.179 1.00 91.06 178 THR A C 1
ATOM 1423 O O . THR A 1 178 ? -1.326 5.696 13.504 1.00 91.06 178 THR A O 1
ATOM 1426 N N . VAL A 1 179 ? 0.596 5.163 14.539 1.00 93.19 179 VAL A N 1
ATOM 1427 C CA . VAL A 1 179 ? 0.571 3.736 14.203 1.00 93.19 179 VAL A CA 1
ATOM 1428 C C . VAL A 1 179 ? -0.253 3.023 15.262 1.00 93.19 179 VAL A C 1
ATOM 1430 O O . VAL A 1 179 ? 0.226 2.796 16.376 1.00 93.19 179 VAL A O 1
ATOM 1433 N N . PHE A 1 180 ? -1.498 2.673 14.970 1.00 88.06 180 PHE A N 1
ATOM 1434 C CA . PHE A 1 180 ? -2.322 1.887 15.892 1.00 88.06 180 PHE A CA 1
ATOM 1435 C C . PHE A 1 180 ? -1.921 0.406 15.834 1.00 88.06 180 PHE A C 1
ATOM 1437 O O . PHE A 1 180 ? -1.517 -0.056 14.775 1.00 88.06 180 PHE A O 1
ATOM 1444 N N . PRO A 1 181 ? -1.983 -0.351 16.946 1.00 87.56 181 PRO A N 1
ATOM 1445 C CA . PRO A 1 181 ? -1.691 -1.778 16.894 1.00 87.56 181 PRO A CA 1
ATOM 1446 C C . PRO A 1 181 ? -2.780 -2.476 16.080 1.00 87.56 181 PRO A C 1
ATOM 1448 O O . PRO A 1 181 ? -3.967 -2.222 16.320 1.00 87.56 181 PRO A O 1
ATOM 1451 N N . ALA A 1 182 ? -2.387 -3.359 15.165 1.00 94.06 182 ALA A N 1
ATOM 1452 C CA . ALA A 1 182 ? -3.346 -4.197 14.459 1.00 94.06 182 ALA A CA 1
ATOM 1453 C C . ALA A 1 182 ? -4.122 -5.099 15.445 1.00 94.06 182 ALA A C 1
ATOM 1455 O O . ALA A 1 182 ? -3.569 -5.515 16.472 1.00 94.06 182 ALA A O 1
ATOM 1456 N N . PRO A 1 183 ? -5.407 -5.395 15.180 1.00 95.44 183 PRO A N 1
ATOM 1457 C CA . PRO A 1 183 ? -6.153 -6.364 15.975 1.00 95.44 183 PRO A CA 1
ATOM 1458 C C . PRO A 1 183 ? -5.617 -7.785 15.756 1.00 95.44 183 PRO A C 1
ATOM 1460 O O . PRO A 1 183 ? -5.005 -8.078 14.732 1.00 95.44 183 PRO A O 1
ATOM 1463 N N . VAL A 1 184 ? -5.914 -8.699 16.680 1.00 96.38 184 VAL A N 1
ATOM 1464 C CA . VAL A 1 184 ? -5.781 -10.136 16.387 1.00 96.38 184 VAL A CA 1
ATOM 1465 C C . VAL A 1 184 ? -6.920 -10.587 15.473 1.00 96.38 184 VAL A C 1
ATOM 1467 O O . VAL A 1 184 ? -8.054 -10.122 15.634 1.00 96.38 184 VAL A O 1
ATOM 1470 N N . ARG A 1 185 ? -6.640 -11.505 14.540 1.00 97.38 185 ARG A N 1
ATOM 1471 C CA . ARG A 1 185 ? -7.572 -11.929 13.478 1.00 97.38 185 ARG A CA 1
ATOM 1472 C C . ARG A 1 185 ? -8.971 -12.308 13.991 1.00 97.38 185 ARG A C 1
ATOM 1474 O O . ARG A 1 185 ? -9.943 -11.832 13.405 1.00 97.38 185 ARG A O 1
ATOM 1481 N N . PRO A 1 186 ? -9.141 -13.045 15.113 1.00 97.19 186 PRO A N 1
ATOM 1482 C CA . PRO A 1 186 ? -10.475 -13.380 15.622 1.00 97.19 186 PRO A CA 1
ATOM 1483 C C . PRO A 1 186 ? -11.363 -12.172 15.958 1.00 97.19 186 PRO A C 1
ATOM 1485 O O . PRO A 1 186 ? -12.584 -12.302 15.964 1.00 97.19 186 PRO A O 1
ATOM 1488 N N . CYS A 1 187 ? -10.789 -10.993 16.227 1.00 96.94 187 CYS A N 1
ATOM 1489 C CA . CYS A 1 187 ? -11.574 -9.789 16.519 1.00 96.94 187 CYS A CA 1
ATOM 1490 C C . CYS A 1 187 ? -12.344 -9.266 15.299 1.00 96.94 187 CYS A C 1
ATOM 1492 O O . CYS A 1 187 ? -13.360 -8.599 15.478 1.00 96.94 187 CYS A O 1
ATOM 1494 N N . LEU A 1 188 ? -11.883 -9.557 14.079 1.00 96.94 188 LEU A N 1
ATOM 1495 C CA . LEU A 1 188 ? -12.493 -9.066 12.837 1.00 96.94 188 LEU A CA 1
ATOM 1496 C C . LEU A 1 188 ? -13.900 -9.628 12.583 1.00 96.94 188 LEU A C 1
ATOM 1498 O O . LEU A 1 188 ? -14.661 -9.069 11.794 1.00 96.94 188 LEU A O 1
ATOM 1502 N N . TYR A 1 189 ? -14.241 -10.726 13.255 1.00 95.88 189 TYR A N 1
ATOM 1503 C CA . TYR A 1 189 ? -15.511 -11.439 13.112 1.00 95.88 189 TYR A CA 1
ATOM 1504 C C . TYR A 1 189 ? -16.498 -11.144 14.247 1.00 95.88 189 TYR A C 1
ATOM 1506 O O . TYR A 1 189 ? -17.540 -11.782 14.321 1.00 95.88 189 TYR A O 1
ATOM 1514 N N . ALA A 1 190 ? -16.173 -10.200 15.134 1.00 96.25 190 ALA A N 1
ATOM 1515 C CA . ALA A 1 190 ? -17.097 -9.733 16.159 1.00 96.25 190 ALA A CA 1
ATOM 1516 C C . ALA A 1 190 ? -18.234 -8.902 15.545 1.00 96.25 190 ALA A C 1
ATOM 1518 O O . ALA A 1 190 ? -17.986 -8.057 14.682 1.00 96.25 190 ALA A O 1
ATOM 1519 N N . ASP A 1 191 ? -19.454 -9.073 16.055 1.00 93.44 191 ASP A N 1
ATOM 1520 C CA . ASP A 1 191 ? -20.622 -8.313 15.596 1.00 93.44 191 ASP A CA 1
ATOM 1521 C C . ASP A 1 191 ? -20.688 -6.917 16.233 1.00 93.44 191 ASP A C 1
ATOM 1523 O O . ASP A 1 191 ? -21.271 -5.984 15.671 1.00 93.44 191 ASP A O 1
ATOM 1527 N N . THR A 1 192 ? -20.095 -6.757 17.423 1.00 96.31 192 THR A N 1
ATOM 1528 C CA . THR A 1 192 ? -20.086 -5.488 18.164 1.00 96.31 192 THR A CA 1
ATOM 1529 C C . THR A 1 192 ? -18.709 -5.114 18.701 1.00 96.31 192 THR A C 1
ATOM 1531 O O . THR A 1 192 ? -17.830 -5.955 18.902 1.00 96.31 192 THR A O 1
ATOM 1534 N N . TYR A 1 193 ? -18.531 -3.828 19.017 1.00 96.69 193 TYR A N 1
ATOM 1535 C CA . TYR A 1 193 ? -17.309 -3.322 19.643 1.00 96.69 193 TYR A CA 1
ATOM 1536 C C . TYR A 1 193 ? -17.057 -3.962 21.015 1.00 96.69 193 TYR A C 1
ATOM 1538 O O . TYR A 1 193 ? -15.919 -4.282 21.364 1.00 96.69 193 TYR A O 1
ATOM 1546 N N . GLU A 1 194 ? -18.114 -4.196 21.793 1.00 97.19 194 GLU A N 1
ATOM 1547 C CA . GLU A 1 194 ? -18.033 -4.847 23.100 1.00 97.19 194 GLU A CA 1
ATOM 1548 C C . GLU A 1 194 ? -17.610 -6.310 22.969 1.00 97.19 194 GLU A C 1
ATOM 1550 O O . GLU A 1 194 ? -16.856 -6.820 23.798 1.00 97.19 194 GLU A O 1
ATOM 1555 N N . GLU A 1 195 ? -18.089 -7.010 21.942 1.00 97.38 195 GLU A N 1
ATOM 1556 C CA . GLU A 1 195 ? -17.628 -8.356 21.624 1.00 97.38 195 GLU A CA 1
ATOM 1557 C C . GLU A 1 195 ? -16.169 -8.366 21.172 1.00 97.38 195 GLU A C 1
ATOM 1559 O O . GLU A 1 195 ? -15.371 -9.108 21.746 1.00 97.38 195 GLU A O 1
ATOM 1564 N N . ALA A 1 196 ? -15.787 -7.484 20.247 1.00 96.88 196 ALA A N 1
ATOM 1565 C CA . ALA A 1 196 ? -14.407 -7.342 19.798 1.00 96.88 196 ALA A CA 1
ATOM 1566 C C . ALA A 1 196 ? -13.456 -7.081 20.977 1.00 96.88 196 ALA A C 1
ATOM 1568 O O . ALA A 1 196 ? -12.406 -7.714 21.093 1.00 96.88 196 ALA A O 1
ATOM 1569 N N . CYS A 1 197 ? -13.837 -6.196 21.906 1.00 96.62 197 CYS A N 1
ATOM 1570 C CA . CYS A 1 197 ? -13.050 -5.922 23.106 1.00 96.62 197 CYS A CA 1
ATOM 1571 C C . CYS A 1 197 ? -12.941 -7.142 24.025 1.00 96.62 197 CYS A C 1
ATOM 1573 O O . CYS A 1 197 ? -11.855 -7.389 24.546 1.00 96.62 197 CYS A O 1
ATOM 1575 N N . ARG A 1 198 ? -14.023 -7.913 24.213 1.00 97.62 198 ARG A N 1
ATOM 1576 C CA . ARG A 1 198 ? -13.995 -9.159 25.001 1.00 97.62 198 ARG A CA 1
ATOM 1577 C C . ARG A 1 198 ? -13.073 -10.202 24.368 1.00 97.62 198 ARG A C 1
ATOM 1579 O O . ARG A 1 198 ? -12.310 -10.847 25.084 1.00 97.62 198 ARG A O 1
ATOM 1586 N N . ILE A 1 199 ? -13.116 -10.356 23.043 1.00 97.12 199 ILE A N 1
ATOM 1587 C CA . ILE A 1 199 ? -12.230 -11.264 22.300 1.00 97.12 199 ILE A CA 1
ATOM 1588 C C . ILE A 1 199 ? -10.772 -10.814 22.445 1.00 97.12 199 ILE A C 1
ATOM 1590 O O . ILE A 1 199 ? -9.929 -11.616 22.843 1.00 97.12 199 ILE A O 1
ATOM 1594 N N . SER A 1 200 ? -10.485 -9.533 22.205 1.00 96.25 200 SER A N 1
ATOM 1595 C CA . SER A 1 200 ? -9.139 -8.970 22.339 1.00 96.25 200 SER A CA 1
ATOM 1596 C C . SER A 1 200 ? -8.592 -9.118 23.757 1.00 96.25 200 SER A C 1
ATOM 1598 O O . SER A 1 200 ? -7.463 -9.566 23.934 1.00 96.25 200 SER A O 1
ATOM 1600 N N . GLU A 1 201 ? -9.379 -8.794 24.784 1.00 96.56 201 GLU A N 1
ATOM 1601 C CA . GLU A 1 201 ? -8.952 -8.898 26.182 1.00 96.56 201 GLU A CA 1
ATOM 1602 C C . GLU A 1 201 ? -8.659 -10.352 26.563 1.00 96.56 201 GLU A C 1
ATOM 1604 O O . GLU A 1 201 ? -7.638 -10.626 27.189 1.00 96.56 201 GLU A O 1
ATOM 1609 N N . ARG A 1 202 ? -9.486 -11.297 26.101 1.00 97.44 202 ARG A N 1
ATOM 1610 C CA . ARG A 1 202 ? -9.273 -12.733 26.314 1.00 97.44 202 ARG A CA 1
ATOM 1611 C C . ARG A 1 202 ? -8.004 -13.259 25.636 1.00 97.44 202 ARG A C 1
ATOM 1613 O O . ARG A 1 202 ? -7.316 -14.077 26.235 1.00 97.44 202 ARG A O 1
ATOM 1620 N N . LEU A 1 203 ? -7.711 -12.829 24.407 1.00 96.69 203 LEU A N 1
ATOM 1621 C CA . LEU A 1 203 ? -6.601 -13.367 23.602 1.00 96.69 203 LEU A CA 1
ATOM 1622 C C . LEU A 1 203 ? -5.271 -12.627 23.799 1.00 96.69 203 LEU A C 1
ATOM 1624 O O . LEU A 1 203 ? -4.209 -13.179 23.523 1.00 96.69 203 LEU A O 1
ATOM 1628 N N . THR A 1 204 ? -5.314 -11.373 24.252 1.00 94.75 204 THR A N 1
ATOM 1629 C CA . THR A 1 204 ? -4.138 -10.485 24.293 1.00 94.75 204 THR A CA 1
ATOM 1630 C C . THR A 1 204 ? -3.929 -9.807 25.649 1.00 94.75 204 THR A C 1
ATOM 1632 O O . THR A 1 204 ? -2.890 -9.186 25.873 1.00 94.75 204 THR A O 1
ATOM 1635 N N . GLY A 1 205 ? -4.917 -9.865 26.550 1.00 94.38 205 GLY A N 1
ATOM 1636 C CA . GLY A 1 205 ? -4.923 -9.110 27.807 1.00 94.38 205 GLY A CA 1
ATOM 1637 C C . GLY A 1 205 ? -5.153 -7.602 27.640 1.00 94.38 205 GLY A C 1
ATOM 1638 O O . GLY A 1 205 ? -4.996 -6.853 28.603 1.00 94.38 205 GLY A O 1
ATOM 1639 N N . LYS A 1 206 ? -5.487 -7.125 26.433 1.00 92.12 206 LYS A N 1
ATOM 1640 C CA . LYS A 1 206 ? -5.692 -5.703 26.121 1.00 92.12 206 LYS A CA 1
ATOM 1641 C C . LYS A 1 206 ? -7.018 -5.486 25.402 1.00 92.12 206 LYS A C 1
ATOM 1643 O O . LYS A 1 206 ? -7.441 -6.306 24.590 1.00 92.12 206 LYS A O 1
ATOM 1648 N N . LYS A 1 207 ? -7.648 -4.342 25.663 1.00 91.94 207 LYS A N 1
ATOM 1649 C CA . LYS A 1 207 ? -8.830 -3.881 24.923 1.00 91.94 207 LYS A CA 1
ATOM 1650 C C . LYS A 1 207 ? -8.420 -3.138 23.654 1.00 91.94 207 LYS A C 1
ATOM 1652 O O . LYS A 1 207 ? -7.342 -2.546 23.594 1.00 91.94 207 LYS A O 1
ATOM 1657 N N . LEU A 1 208 ? -9.305 -3.159 22.663 1.00 90.81 208 LEU A N 1
ATOM 1658 C CA . LEU A 1 208 ? -9.135 -2.437 21.406 1.00 90.81 208 LEU A CA 1
ATOM 1659 C C . LEU A 1 208 ? -9.461 -0.955 21.586 1.00 90.81 208 LEU A C 1
ATOM 1661 O O . LEU A 1 208 ? -10.213 -0.573 22.480 1.00 90.81 208 LEU A O 1
ATOM 1665 N N . SER A 1 209 ? -8.906 -0.117 20.715 1.00 89.62 209 SER A N 1
ATOM 1666 C CA . SER A 1 209 ? -9.371 1.259 20.573 1.00 89.62 209 SER A CA 1
ATOM 1667 C C . SER A 1 209 ? -10.550 1.320 19.600 1.00 89.62 209 SER A C 1
ATOM 1669 O O . SER A 1 209 ? -10.655 0.511 18.675 1.00 89.62 209 SER A O 1
ATOM 1671 N N . GLN A 1 210 ? -11.396 2.341 19.748 1.00 90.31 210 GLN A N 1
ATOM 1672 C CA . GLN A 1 210 ? -12.467 2.610 18.784 1.00 90.31 210 GLN A CA 1
ATOM 1673 C C . GLN A 1 210 ? -11.917 2.838 17.366 1.00 90.31 210 GLN A C 1
ATOM 1675 O O . GLN A 1 210 ? -12.544 2.456 16.385 1.00 90.31 210 GLN A O 1
ATOM 1680 N N . GLN A 1 211 ? -10.733 3.447 17.250 1.00 87.06 211 GLN A N 1
ATOM 1681 C CA . GLN A 1 211 ? -10.083 3.699 15.962 1.00 87.06 211 GLN A CA 1
ATOM 1682 C C . GLN A 1 211 ? -9.707 2.397 15.253 1.00 87.06 211 GLN A C 1
ATOM 1684 O O . GLN A 1 211 ? -9.992 2.273 14.067 1.00 87.06 211 GLN A O 1
ATOM 1689 N N . ALA A 1 212 ? -9.142 1.426 15.980 1.00 88.38 212 ALA A N 1
ATOM 1690 C CA . ALA A 1 212 ? -8.846 0.108 15.427 1.00 88.38 212 ALA A CA 1
ATOM 1691 C C . ALA A 1 212 ? -10.136 -0.596 14.982 1.00 88.38 212 ALA A C 1
ATOM 1693 O O . ALA A 1 212 ? -10.201 -1.089 13.864 1.00 88.38 212 ALA A O 1
ATOM 1694 N N . TYR A 1 213 ? -11.189 -0.564 15.807 1.00 93.56 213 TYR A N 1
ATOM 1695 C CA . TYR A 1 213 ? -12.479 -1.175 15.467 1.00 93.56 213 TYR A CA 1
ATOM 1696 C C . TYR A 1 213 ? -13.119 -0.580 14.203 1.00 93.56 213 TYR A C 1
ATOM 1698 O O . TYR A 1 213 ? -13.650 -1.308 13.370 1.00 93.56 213 TYR A O 1
ATOM 1706 N N . ASN A 1 214 ? -13.032 0.741 14.017 1.00 92.88 214 ASN A N 1
ATOM 1707 C CA . ASN A 1 214 ? -13.662 1.426 12.884 1.00 92.88 214 ASN A CA 1
ATOM 1708 C C . ASN A 1 214 ? -13.117 0.993 11.509 1.00 92.88 214 ASN A C 1
ATOM 1710 O O . ASN A 1 214 ? -13.793 1.218 10.507 1.00 92.88 214 ASN A O 1
ATOM 1714 N N . ILE A 1 215 ? -11.928 0.382 11.450 1.00 94.12 215 ILE A N 1
ATOM 1715 C CA . ILE A 1 215 ? -11.330 -0.129 10.207 1.00 94.12 215 ILE A CA 1
ATOM 1716 C C . ILE A 1 215 ? -11.448 -1.655 10.057 1.00 94.12 215 ILE A C 1
ATOM 1718 O O . ILE A 1 215 ? -10.990 -2.197 9.057 1.00 94.12 215 ILE A O 1
ATOM 1722 N N . PHE A 1 216 ? -12.105 -2.367 10.983 1.00 96.44 216 PHE A N 1
ATOM 1723 C CA . PHE A 1 216 ? -12.198 -3.837 10.954 1.00 96.44 216 PHE A CA 1
ATOM 1724 C C . PHE A 1 216 ? -12.800 -4.386 9.672 1.00 96.44 216 PHE A C 1
ATOM 1726 O O . PHE A 1 216 ? -12.275 -5.351 9.130 1.00 96.44 216 PHE A O 1
ATOM 1733 N N . ALA A 1 217 ? -13.862 -3.760 9.163 1.00 96.44 217 ALA A N 1
ATOM 1734 C CA . ALA A 1 217 ? -14.490 -4.199 7.921 1.00 96.44 217 ALA A CA 1
ATOM 1735 C C . ALA A 1 217 ? -13.493 -4.197 6.749 1.00 96.44 217 ALA A C 1
ATOM 1737 O O . ALA A 1 217 ? -13.498 -5.122 5.946 1.00 96.44 217 ALA A O 1
ATOM 1738 N N . LYS A 1 218 ? -12.606 -3.196 6.700 1.00 98.00 218 LYS A N 1
ATOM 1739 C CA . LYS A 1 218 ? -11.571 -3.049 5.673 1.00 98.00 218 LYS A CA 1
ATOM 1740 C C . LYS A 1 218 ? -10.412 -4.022 5.859 1.00 98.00 218 LYS A C 1
ATOM 1742 O O . LYS A 1 218 ? -9.986 -4.631 4.886 1.00 98.00 218 LYS A O 1
ATOM 1747 N N . ILE A 1 219 ? -9.946 -4.202 7.099 1.00 98.25 219 ILE A N 1
ATOM 1748 C CA . ILE A 1 219 ? -8.922 -5.210 7.415 1.00 98.25 219 ILE A CA 1
ATOM 1749 C C . ILE A 1 219 ? -9.438 -6.599 7.028 1.00 98.25 219 ILE A C 1
ATOM 1751 O O . ILE A 1 219 ? -8.750 -7.329 6.327 1.00 98.25 219 ILE A O 1
ATOM 1755 N N . ARG A 1 220 ? -10.668 -6.944 7.435 1.00 98.31 220 ARG A N 1
ATOM 1756 C CA . ARG A 1 220 ? -11.295 -8.234 7.124 1.00 98.31 220 ARG A CA 1
ATOM 1757 C C . ARG A 1 220 ? -11.409 -8.463 5.625 1.00 98.31 220 ARG A C 1
ATOM 1759 O O . ARG A 1 220 ? -11.084 -9.544 5.163 1.00 98.31 220 ARG A O 1
ATOM 1766 N N . GLU A 1 221 ? -11.843 -7.453 4.877 1.00 98.38 221 GLU A N 1
ATOM 1767 C CA . GLU A 1 221 ? -11.969 -7.540 3.422 1.00 98.38 221 GLU A CA 1
ATOM 1768 C C . GLU A 1 221 ? -10.640 -7.920 2.746 1.00 98.38 221 GLU A C 1
ATOM 1770 O O . GLU A 1 221 ? -10.615 -8.799 1.885 1.00 98.38 221 GLU A O 1
ATOM 1775 N N . VAL A 1 222 ? -9.533 -7.290 3.154 1.00 98.62 222 VAL A N 1
ATOM 1776 C CA . VAL A 1 222 ? -8.201 -7.569 2.595 1.00 98.62 222 VAL A CA 1
ATOM 1777 C C . VAL A 1 222 ? -7.644 -8.902 3.103 1.00 98.62 222 VAL A C 1
ATOM 1779 O O . VAL A 1 222 ? -7.123 -9.683 2.309 1.00 98.62 222 VAL A O 1
ATOM 1782 N N . ASP A 1 223 ? -7.807 -9.207 4.392 1.00 98.56 223 ASP A N 1
ATOM 1783 C CA . ASP A 1 223 ? -7.390 -10.476 5.008 1.00 98.56 223 ASP A CA 1
ATOM 1784 C C . ASP A 1 223 ? -8.094 -11.679 4.350 1.00 98.56 223 ASP A C 1
ATOM 1786 O O . ASP A 1 223 ? -7.434 -12.637 3.949 1.00 98.56 223 ASP A O 1
ATOM 1790 N N . GLU A 1 224 ? -9.415 -11.618 4.148 1.00 98.06 224 GLU A N 1
ATOM 1791 C CA . GLU A 1 224 ? -10.186 -12.662 3.456 1.00 98.06 224 GLU A CA 1
ATOM 1792 C C . GLU A 1 224 ? -9.766 -12.805 1.984 1.00 98.06 224 GLU A C 1
ATOM 1794 O O . GLU A 1 224 ? -9.659 -13.924 1.473 1.00 98.06 224 GLU A O 1
ATOM 1799 N N . LEU A 1 225 ? -9.494 -11.688 1.297 1.00 96.50 225 LEU A N 1
ATOM 1800 C CA . LEU A 1 225 ? -9.041 -11.701 -0.094 1.00 96.50 225 LEU A CA 1
ATOM 1801 C C . LEU A 1 225 ? -7.689 -12.418 -0.241 1.00 96.50 225 LEU A C 1
ATOM 1803 O O . LEU A 1 225 ? -7.565 -13.299 -1.093 1.00 96.50 225 LEU A O 1
ATOM 1807 N N . LEU A 1 226 ? -6.714 -12.090 0.610 1.00 96.00 226 LEU A N 1
ATOM 1808 C CA . LEU A 1 226 ? -5.363 -12.667 0.589 1.00 96.00 226 LEU A CA 1
ATOM 1809 C C . LEU A 1 226 ? -5.310 -14.117 1.085 1.00 96.00 226 LEU A C 1
ATOM 1811 O O . LEU A 1 226 ? -4.447 -14.899 0.666 1.00 96.00 226 LEU A O 1
ATOM 1815 N N . GLN A 1 227 ? -6.232 -14.509 1.965 1.00 94.12 227 GLN A N 1
ATOM 1816 C CA . GLN A 1 227 ? -6.406 -15.911 2.341 1.00 94.12 227 GLN A CA 1
ATOM 1817 C C . GLN A 1 227 ? -6.973 -16.734 1.183 1.00 94.12 227 GLN A C 1
ATOM 1819 O O . GLN A 1 227 ? -6.479 -17.830 0.919 1.00 94.12 227 GLN A O 1
ATOM 1824 N N . ARG A 1 228 ? -7.981 -16.205 0.480 1.00 93.75 228 ARG A N 1
ATOM 1825 C CA . ARG A 1 228 ? -8.657 -16.899 -0.624 1.00 93.75 228 ARG A CA 1
ATOM 1826 C C . ARG A 1 228 ? -7.787 -17.025 -1.873 1.00 93.75 228 ARG A C 1
ATOM 1828 O O . ARG A 1 228 ? -7.867 -18.045 -2.553 1.00 93.75 228 ARG A O 1
ATOM 1835 N N . ASP A 1 229 ? -6.996 -16.002 -2.184 1.00 86.44 229 ASP A N 1
ATOM 1836 C CA . ASP A 1 229 ? -6.145 -15.962 -3.370 1.00 86.44 229 ASP A CA 1
ATOM 1837 C C . ASP A 1 229 ? -4.688 -15.684 -2.990 1.00 86.44 229 ASP A C 1
ATOM 1839 O O . ASP A 1 229 ? -4.267 -14.547 -2.769 1.00 86.44 229 ASP A O 1
ATOM 1843 N N . ALA A 1 230 ? -3.898 -16.757 -2.931 1.00 87.75 230 A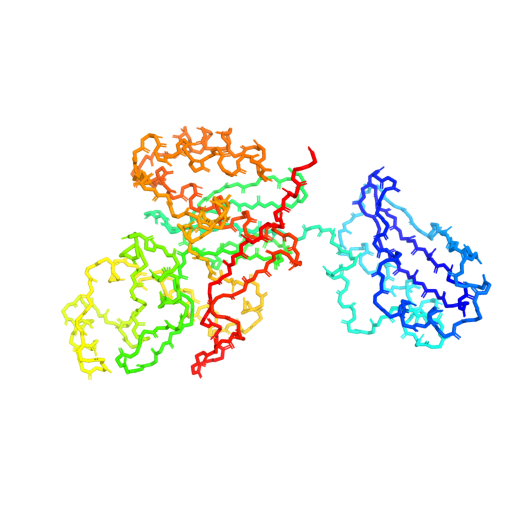LA A N 1
ATOM 1844 C CA . ALA A 1 230 ? -2.488 -16.675 -2.581 1.00 87.75 230 ALA A CA 1
ATOM 1845 C C . ALA A 1 230 ? -1.647 -15.911 -3.618 1.00 87.75 230 ALA A C 1
ATOM 1847 O O . ALA A 1 230 ? -0.583 -15.408 -3.264 1.00 87.75 230 ALA A O 1
ATOM 1848 N N . SER A 1 231 ? -2.110 -15.785 -4.870 1.00 83.31 231 SER A N 1
ATOM 1849 C CA . SER A 1 231 ? -1.370 -15.049 -5.903 1.00 83.31 231 SER A CA 1
ATOM 1850 C C . SER A 1 231 ? -1.313 -13.547 -5.606 1.00 83.31 231 SER A C 1
ATOM 1852 O O . SER A 1 231 ? -0.289 -12.901 -5.839 1.00 83.31 231 SER A O 1
ATOM 1854 N N . LEU A 1 232 ? -2.362 -13.014 -4.970 1.00 87.75 232 LEU A N 1
ATOM 1855 C CA . LEU A 1 232 ? -2.462 -11.606 -4.586 1.00 87.75 232 LEU A CA 1
ATOM 1856 C C . LEU A 1 232 ? -1.497 -11.205 -3.467 1.00 87.75 232 LEU A C 1
ATOM 1858 O O . LEU A 1 232 ? -1.207 -10.022 -3.326 1.00 87.75 232 LEU A O 1
ATOM 1862 N N . ARG A 1 233 ? -0.940 -12.163 -2.715 1.00 90.31 233 ARG A N 1
ATOM 1863 C CA . ARG A 1 233 ? 0.052 -11.896 -1.654 1.00 90.31 233 ARG A CA 1
ATOM 1864 C C . ARG A 1 233 ? 1.361 -11.322 -2.191 1.00 90.31 233 ARG A C 1
ATOM 1866 O O . ARG A 1 233 ? 2.074 -10.667 -1.453 1.00 90.31 233 ARG A O 1
ATOM 1873 N N . SER A 1 234 ? 1.661 -11.569 -3.468 1.00 87.00 234 SER A N 1
ATOM 1874 C CA . SER A 1 234 ? 2.822 -10.989 -4.159 1.00 87.00 234 SER A CA 1
ATOM 1875 C C . SER A 1 234 ? 2.528 -9.645 -4.835 1.00 87.00 234 SER A C 1
ATOM 1877 O O . SER A 1 234 ? 3.435 -9.022 -5.376 1.00 87.00 234 SER A O 1
ATOM 1879 N N . VAL A 1 235 ? 1.260 -9.218 -4.832 1.00 93.75 235 VAL A N 1
ATOM 1880 C CA . VAL A 1 235 ? 0.779 -8.028 -5.548 1.00 93.75 235 VAL A CA 1
ATOM 1881 C C . VAL A 1 235 ? 0.337 -6.939 -4.575 1.00 93.75 235 VAL A C 1
ATOM 1883 O O . VAL A 1 235 ? 0.550 -5.765 -4.854 1.00 93.75 235 VAL A O 1
ATOM 1886 N N . ILE A 1 236 ? -0.290 -7.307 -3.455 1.00 98.00 236 ILE A N 1
ATOM 1887 C CA . ILE A 1 236 ? -0.834 -6.368 -2.471 1.00 98.00 236 ILE A CA 1
ATOM 1888 C C . ILE A 1 236 ? 0.090 -6.302 -1.257 1.00 98.00 236 ILE A C 1
ATOM 1890 O O . ILE A 1 236 ? 0.314 -7.319 -0.602 1.00 98.00 236 ILE A O 1
ATOM 1894 N N . SER A 1 237 ? 0.554 -5.103 -0.920 1.00 98.38 237 SER A N 1
ATOM 1895 C CA . SER A 1 237 ? 1.446 -4.855 0.212 1.00 98.38 237 SER A CA 1
ATOM 1896 C C . SER A 1 237 ? 0.952 -3.718 1.109 1.00 98.38 237 SER A C 1
ATOM 1898 O O . SER A 1 237 ? 0.322 -2.758 0.660 1.00 98.38 237 SER A O 1
ATOM 1900 N N . GLU A 1 238 ? 1.220 -3.831 2.412 1.00 98.62 238 GLU A N 1
ATOM 1901 C CA . GLU A 1 238 ? 0.864 -2.802 3.394 1.00 98.62 238 GLU A CA 1
ATOM 1902 C C . GLU A 1 238 ? 1.877 -1.656 3.347 1.00 98.62 238 GLU A C 1
ATOM 1904 O O . GLU A 1 238 ? 3.088 -1.876 3.313 1.00 98.62 238 GLU A O 1
ATOM 1909 N N . ALA A 1 239 ? 1.386 -0.425 3.444 1.00 98.12 239 ALA A N 1
ATOM 1910 C CA . ALA A 1 239 ? 2.188 0.745 3.773 1.00 98.12 239 ALA A CA 1
ATOM 1911 C C . ALA A 1 239 ? 1.561 1.522 4.930 1.00 98.12 239 ALA A C 1
ATOM 1913 O O . ALA A 1 239 ? 0.408 1.327 5.289 1.00 98.12 239 ALA A O 1
ATOM 1914 N N . HIS A 1 240 ? 2.337 2.444 5.497 1.00 97.75 240 HIS A N 1
ATOM 1915 C CA . HIS A 1 240 ? 1.836 3.421 6.456 1.00 97.75 240 HIS A CA 1
ATOM 1916 C C . HIS A 1 240 ? 2.265 4.829 6.011 1.00 97.75 240 HIS A C 1
ATOM 1918 O O . HIS A 1 240 ? 3.460 5.146 6.092 1.00 97.75 240 HIS A O 1
ATOM 1924 N N . PRO A 1 241 ? 1.344 5.702 5.563 1.00 97.75 241 PRO A N 1
ATOM 1925 C CA . PRO A 1 241 ? 1.679 6.979 4.936 1.00 97.75 241 PRO A CA 1
ATOM 1926 C C . PRO A 1 241 ? 2.589 7.870 5.777 1.00 97.75 241 PRO A C 1
ATOM 1928 O O . PRO A 1 241 ? 3.567 8.402 5.266 1.00 97.75 241 PRO A O 1
ATOM 1931 N N . GLU A 1 242 ? 2.358 7.991 7.089 1.00 97.62 242 GLU A N 1
ATOM 1932 C CA . GLU A 1 242 ? 3.230 8.812 7.947 1.00 97.62 242 GLU A CA 1
ATOM 1933 C C . GLU A 1 242 ? 4.658 8.249 8.032 1.00 97.62 242 GLU A C 1
ATOM 1935 O O . GLU A 1 242 ? 5.610 9.015 8.183 1.00 97.62 242 GLU A O 1
ATOM 1940 N N . LEU A 1 243 ? 4.825 6.923 7.922 1.00 98.00 243 LEU A N 1
ATOM 1941 C CA . LEU A 1 243 ? 6.151 6.308 7.846 1.00 98.00 243 LEU A CA 1
ATOM 1942 C C . LEU A 1 243 ? 6.792 6.597 6.482 1.00 98.00 243 LEU A C 1
ATOM 1944 O O . LEU A 1 243 ? 7.955 6.986 6.443 1.00 98.00 243 LEU A O 1
ATOM 1948 N N . GLY A 1 244 ? 6.023 6.503 5.392 1.00 98.00 244 GLY A N 1
ATOM 1949 C CA . GLY A 1 244 ? 6.463 6.903 4.052 1.00 98.00 244 GLY A CA 1
ATOM 1950 C C . GLY A 1 244 ? 6.925 8.363 4.003 1.00 98.00 244 GLY A C 1
ATOM 1951 O O . GLY A 1 244 ? 8.044 8.649 3.585 1.00 98.00 244 GLY A O 1
ATOM 1952 N N . PHE A 1 245 ? 6.129 9.292 4.539 1.00 98.12 245 PHE A N 1
ATOM 1953 C CA . PHE A 1 245 ? 6.503 10.704 4.641 1.00 98.12 245 PHE A CA 1
ATOM 1954 C C . PHE A 1 245 ? 7.743 10.933 5.504 1.00 98.12 245 PHE A C 1
ATOM 1956 O O . PHE A 1 245 ? 8.561 11.787 5.171 1.00 98.12 245 PHE A O 1
ATOM 1963 N N . CYS A 1 246 ? 7.907 10.174 6.590 1.00 97.56 246 CYS A N 1
ATOM 1964 C CA . CYS A 1 246 ? 9.116 10.216 7.406 1.00 97.56 246 CYS A CA 1
ATOM 1965 C C . CYS A 1 246 ? 10.355 9.844 6.579 1.00 97.56 246 CYS A C 1
ATOM 1967 O O . CYS A 1 246 ? 11.355 10.559 6.636 1.00 97.56 246 CYS A O 1
ATOM 1969 N N . MET A 1 247 ? 10.275 8.793 5.755 1.00 97.25 247 MET A N 1
ATOM 1970 C CA . MET A 1 247 ? 11.380 8.388 4.877 1.00 97.25 247 MET A CA 1
ATOM 1971 C C . MET A 1 247 ? 11.672 9.450 3.815 1.00 97.25 247 MET A C 1
ATOM 1973 O O . MET A 1 247 ? 12.814 9.888 3.674 1.00 97.25 247 MET A O 1
ATOM 1977 N N . LEU A 1 248 ? 10.633 9.973 3.158 1.00 96.25 248 LEU A N 1
ATOM 1978 C CA . LEU A 1 248 ? 10.776 11.068 2.197 1.00 96.25 248 LEU A CA 1
ATOM 1979 C C . LEU A 1 248 ? 11.362 12.345 2.825 1.00 96.25 248 LEU A C 1
ATOM 1981 O O . LEU A 1 248 ? 11.972 13.153 2.120 1.00 96.25 248 LEU A O 1
ATOM 1985 N N . ASN A 1 249 ? 11.194 12.540 4.131 1.00 96.75 249 ASN A N 1
ATOM 1986 C CA . ASN A 1 249 ? 11.736 13.661 4.895 1.00 96.75 249 ASN A CA 1
ATOM 1987 C C . ASN A 1 249 ? 13.077 13.328 5.588 1.00 96.75 249 ASN A C 1
ATOM 1989 O O . ASN A 1 249 ? 13.404 13.867 6.650 1.00 96.75 249 ASN A O 1
ATOM 1993 N N . GLY A 1 250 ? 13.853 12.402 5.016 1.00 94.31 250 GLY A N 1
ATOM 1994 C CA . GLY A 1 250 ? 15.190 12.055 5.504 1.00 94.31 250 GLY A CA 1
ATOM 1995 C C . GLY A 1 250 ? 15.185 11.377 6.876 1.00 94.31 250 GLY A C 1
ATOM 1996 O O . GLY A 1 250 ? 16.089 11.601 7.677 1.00 94.31 250 GLY A O 1
ATOM 1997 N N . GLY A 1 251 ? 14.141 10.603 7.179 1.00 95.00 251 GLY A N 1
ATOM 1998 C CA . GLY A 1 251 ? 13.967 9.919 8.461 1.00 95.00 251 GLY A CA 1
ATOM 1999 C C . GLY A 1 251 ? 13.395 10.795 9.580 1.00 95.00 251 GLY A C 1
ATOM 2000 O O . GLY A 1 251 ? 13.401 10.375 10.737 1.00 95.00 251 GLY A O 1
ATOM 2001 N N . ASN A 1 252 ? 12.896 11.998 9.265 1.00 96.12 252 ASN A N 1
ATOM 2002 C CA . ASN A 1 252 ? 12.306 12.912 10.245 1.00 96.12 252 ASN A CA 1
ATOM 2003 C C . ASN A 1 252 ? 10.767 12.909 10.167 1.00 96.12 252 ASN A C 1
ATOM 2005 O O . ASN A 1 252 ? 10.205 13.304 9.141 1.00 96.12 252 ASN A O 1
ATOM 2009 N N . PRO A 1 253 ? 10.046 12.548 11.244 1.00 96.56 253 PRO A N 1
ATOM 2010 C CA . PRO A 1 253 ? 8.583 12.554 11.245 1.00 96.56 253 PRO A CA 1
ATOM 2011 C C . PRO A 1 253 ? 7.987 13.954 11.054 1.00 96.56 253 PRO A C 1
ATOM 2013 O O . PRO A 1 253 ? 8.436 14.920 11.674 1.00 96.56 253 PRO A O 1
ATOM 2016 N N . LEU A 1 254 ? 6.908 14.057 10.272 1.00 96.12 254 LEU A N 1
ATOM 2017 C CA . LEU A 1 254 ? 6.177 15.315 10.107 1.00 96.12 254 LEU A CA 1
ATOM 2018 C C . LEU A 1 254 ? 5.395 15.669 11.376 1.00 96.12 254 LEU A C 1
ATOM 2020 O O . LEU A 1 254 ? 4.599 14.882 11.899 1.00 96.12 254 LEU A O 1
ATOM 2024 N N . LEU A 1 255 ? 5.599 16.887 11.876 1.00 95.38 255 LEU A N 1
ATOM 2025 C CA . LEU A 1 255 ? 4.940 17.362 13.098 1.00 95.38 255 LEU A CA 1
ATOM 2026 C C . LEU A 1 255 ? 3.603 18.052 12.817 1.00 95.38 255 LEU A C 1
ATOM 2028 O O . LEU A 1 255 ? 2.748 18.131 13.708 1.00 95.38 255 LEU A O 1
ATOM 2032 N N . THR A 1 256 ? 3.378 18.499 11.582 1.00 94.38 256 THR A N 1
ATOM 2033 C CA . THR A 1 256 ? 2.094 19.054 11.158 1.00 94.38 256 THR A CA 1
ATOM 2034 C C . THR A 1 256 ? 0.976 18.007 11.260 1.00 94.38 256 THR A C 1
ATOM 2036 O O . THR A 1 256 ? 1.185 16.790 11.353 1.00 94.38 256 THR A O 1
ATOM 2039 N N . LYS A 1 257 ? -0.271 18.475 11.325 1.00 92.62 257 LYS A N 1
ATOM 2040 C CA . LYS A 1 257 ? -1.443 17.591 11.330 1.00 92.62 257 LYS A CA 1
ATOM 2041 C C . LYS A 1 257 ? -1.896 17.364 9.892 1.00 92.62 257 LYS A C 1
ATOM 2043 O O . LYS A 1 257 ? -2.200 18.343 9.217 1.00 92.62 257 LYS A O 1
ATOM 2048 N N . LYS A 1 258 ? -2.051 16.101 9.473 1.00 90.62 258 LYS A N 1
ATOM 2049 C CA . LYS A 1 258 ? -2.467 15.739 8.104 1.00 90.62 258 LYS A CA 1
ATOM 2050 C C . LYS A 1 258 ? -3.812 16.330 7.662 1.00 90.62 258 LYS A C 1
ATOM 2052 O O . LYS A 1 258 ? -4.040 16.527 6.484 1.00 90.62 258 LYS A O 1
ATOM 2057 N N . LYS A 1 259 ? -4.684 16.693 8.610 1.00 90.00 259 LYS A N 1
ATOM 2058 C CA . LYS A 1 259 ? -6.006 17.291 8.337 1.00 90.00 259 LYS A CA 1
ATOM 2059 C C . LYS A 1 259 ? -5.998 18.813 8.162 1.00 90.00 259 LYS A C 1
ATOM 2061 O O . LYS A 1 259 ? -7.029 19.380 7.796 1.00 90.00 259 LYS A O 1
ATOM 2066 N N . ASN A 1 260 ? -4.882 19.475 8.466 1.00 92.62 260 ASN A N 1
ATOM 2067 C CA . ASN A 1 260 ? -4.742 20.924 8.337 1.00 92.62 260 ASN A CA 1
ATOM 2068 C C . ASN A 1 260 ? -4.186 21.274 6.952 1.00 92.62 260 ASN A C 1
ATOM 2070 O O . ASN A 1 260 ? -3.412 20.501 6.395 1.00 92.62 260 ASN A O 1
ATOM 2074 N N . SER A 1 261 ? -4.524 22.461 6.435 1.00 92.75 261 SER A N 1
ATOM 2075 C CA . SER A 1 261 ? -4.009 22.978 5.155 1.00 92.75 261 SER A CA 1
ATOM 2076 C C . SER A 1 261 ? -2.490 22.886 5.064 1.00 92.75 261 SER A C 1
ATOM 2078 O O . SER A 1 261 ? -1.967 22.351 4.094 1.00 92.75 261 SER A O 1
ATOM 2080 N N . ASP A 1 262 ? -1.795 23.326 6.111 1.00 95.06 262 ASP A N 1
ATOM 2081 C CA . ASP A 1 262 ? -0.333 23.391 6.118 1.00 95.06 262 ASP A CA 1
ATOM 2082 C C . ASP A 1 262 ? 0.283 21.986 6.126 1.00 95.06 262 ASP A C 1
ATOM 2084 O O . ASP A 1 262 ? 1.309 21.750 5.498 1.00 95.06 262 ASP A O 1
ATOM 2088 N N . GLY A 1 263 ? -0.377 21.024 6.784 1.00 96.50 263 GLY A N 1
ATOM 2089 C CA . GLY A 1 263 ? 0.074 19.633 6.805 1.00 96.50 263 GLY A CA 1
ATOM 2090 C C . GLY A 1 263 ? -0.179 18.889 5.496 1.00 96.50 263 GLY A C 1
ATOM 2091 O O . GLY A 1 263 ? 0.615 18.021 5.133 1.00 96.50 263 GLY A O 1
ATOM 2092 N N . ILE A 1 264 ? -1.244 19.238 4.770 1.00 97.62 264 ILE A N 1
ATOM 2093 C CA . ILE A 1 264 ? -1.452 18.777 3.393 1.00 97.62 264 ILE A CA 1
ATOM 2094 C C . ILE A 1 264 ? -0.385 19.374 2.473 1.00 97.62 264 ILE A C 1
ATOM 2096 O O . ILE A 1 264 ? 0.244 18.636 1.722 1.00 97.62 264 ILE A O 1
ATOM 2100 N N . ALA A 1 265 ? -0.147 20.687 2.554 1.00 97.69 265 ALA A N 1
ATOM 2101 C CA . ALA A 1 265 ? 0.830 21.369 1.710 1.00 97.69 265 ALA A CA 1
ATOM 2102 C C . ALA A 1 265 ? 2.250 20.806 1.899 1.00 97.69 265 ALA A C 1
ATOM 2104 O O . ALA A 1 265 ? 2.941 20.553 0.916 1.00 97.69 265 ALA A O 1
ATOM 2105 N N . GLU A 1 266 ? 2.658 20.536 3.145 1.00 98.06 266 GLU A N 1
ATOM 2106 C CA . GLU A 1 266 ? 3.946 19.904 3.462 1.00 98.06 266 GLU A CA 1
ATOM 2107 C C . GLU A 1 266 ? 4.083 18.513 2.816 1.00 98.06 266 GLU A C 1
ATOM 2109 O O . GLU A 1 266 ? 5.098 18.212 2.189 1.00 98.06 266 GLU A O 1
ATOM 2114 N N . ARG A 1 267 ? 3.040 17.676 2.896 1.00 98.25 267 ARG A N 1
ATOM 2115 C CA . ARG A 1 267 ? 3.028 16.333 2.288 1.00 98.25 267 ARG A CA 1
ATOM 2116 C C . ARG A 1 267 ? 3.055 16.388 0.761 1.00 98.25 267 ARG A C 1
ATOM 2118 O O . ARG A 1 267 ? 3.827 15.660 0.141 1.00 98.25 267 ARG A O 1
ATOM 2125 N N . LEU A 1 268 ? 2.268 17.278 0.155 1.00 98.31 268 LEU A N 1
ATOM 2126 C CA . LEU A 1 268 ? 2.263 17.482 -1.296 1.00 98.31 268 LEU A CA 1
ATOM 2127 C C . LEU A 1 268 ? 3.621 17.977 -1.805 1.00 98.31 268 LEU A C 1
ATOM 2129 O O . LEU A 1 268 ? 4.069 17.527 -2.855 1.00 98.31 268 LEU A O 1
ATOM 2133 N N . ALA A 1 269 ? 4.309 18.846 -1.058 1.00 97.94 269 ALA A N 1
ATOM 2134 C CA . ALA A 1 269 ? 5.657 19.288 -1.411 1.00 97.94 269 ALA A CA 1
ATOM 2135 C C . ALA A 1 269 ? 6.663 18.123 -1.426 1.00 97.94 269 ALA A C 1
ATOM 2137 O O . ALA A 1 269 ? 7.498 18.045 -2.328 1.00 97.94 269 ALA A O 1
ATOM 2138 N N . LEU A 1 270 ? 6.563 17.190 -0.471 1.00 97.69 270 LEU A N 1
ATOM 2139 C CA . LEU A 1 270 ? 7.411 15.995 -0.446 1.00 97.69 270 LEU A CA 1
ATOM 2140 C C . LEU A 1 270 ? 7.104 15.042 -1.603 1.00 97.69 270 LEU A C 1
ATOM 2142 O O . LEU A 1 270 ? 8.055 14.541 -2.208 1.00 97.69 270 LEU A O 1
ATOM 2146 N N . LEU A 1 271 ? 5.818 14.815 -1.901 1.00 97.75 271 LEU A N 1
ATOM 2147 C CA . LEU A 1 271 ? 5.361 13.946 -2.992 1.00 97.75 271 LEU A CA 1
ATOM 2148 C C . LEU A 1 271 ? 5.734 14.503 -4.362 1.00 97.75 271 LEU A C 1
ATOM 2150 O O . LEU A 1 271 ? 6.178 13.734 -5.204 1.00 97.75 271 LEU A O 1
ATOM 2154 N N . LYS A 1 272 ? 5.635 15.824 -4.568 1.00 95.06 272 LYS A N 1
ATOM 2155 C CA . LYS A 1 272 ? 5.931 16.483 -5.852 1.00 95.06 272 LYS A CA 1
ATOM 2156 C C . LYS A 1 272 ? 7.324 16.152 -6.403 1.00 95.06 272 LYS A C 1
ATOM 2158 O O . LYS A 1 272 ? 7.517 16.160 -7.611 1.00 95.06 272 LYS A O 1
ATOM 2163 N N . ARG A 1 273 ? 8.291 15.846 -5.532 1.00 93.62 273 ARG A N 1
ATOM 2164 C CA . ARG A 1 273 ? 9.657 15.453 -5.929 1.00 93.62 273 ARG A CA 1
ATOM 2165 C C . ARG A 1 273 ? 9.720 14.128 -6.697 1.00 93.62 273 ARG A C 1
ATOM 2167 O O . ARG A 1 273 ? 10.703 13.897 -7.385 1.00 93.62 273 ARG A O 1
ATOM 2174 N N . TYR A 1 274 ? 8.701 13.284 -6.554 1.00 91.94 274 TYR A N 1
ATOM 2175 C CA . TYR A 1 274 ? 8.622 11.950 -7.161 1.00 91.94 274 TYR A CA 1
ATOM 2176 C C . TYR A 1 274 ? 7.383 11.789 -8.047 1.00 91.94 274 TYR A C 1
ATOM 2178 O O . TYR A 1 274 ? 7.414 11.071 -9.036 1.00 91.94 274 TYR A O 1
ATOM 2186 N N . LEU A 1 275 ? 6.304 12.497 -7.712 1.00 91.00 275 LEU A N 1
ATOM 2187 C CA . LEU A 1 275 ? 5.039 12.542 -8.431 1.00 91.00 275 LEU A CA 1
ATOM 2188 C C . LEU A 1 275 ? 4.754 14.001 -8.806 1.00 91.00 275 LEU A C 1
ATOM 2190 O O . LEU A 1 275 ? 4.044 14.702 -8.083 1.00 91.00 275 LEU A O 1
ATOM 2194 N N . GLU A 1 276 ? 5.328 14.493 -9.906 1.00 90.81 276 GLU A N 1
ATOM 2195 C CA . GLU A 1 276 ? 5.246 15.918 -10.281 1.00 90.81 276 GLU A CA 1
ATOM 2196 C C . GLU A 1 276 ? 3.792 16.424 -10.385 1.00 90.81 276 GLU A C 1
ATOM 2198 O O . GLU A 1 276 ? 3.482 17.546 -9.974 1.00 90.81 276 GLU A O 1
ATOM 2203 N N . TRP A 1 277 ? 2.887 15.556 -10.845 1.00 92.44 277 TRP A N 1
ATOM 2204 C CA . TRP A 1 277 ? 1.453 15.803 -11.003 1.00 92.44 277 TRP A CA 1
ATOM 2205 C C . TRP A 1 277 ? 0.653 15.797 -9.685 1.00 92.44 277 TRP A C 1
ATOM 2207 O O . TRP A 1 277 ? -0.531 16.139 -9.692 1.00 92.44 277 TRP A O 1
ATOM 2217 N N . ALA A 1 278 ? 1.253 15.432 -8.543 1.00 94.44 278 ALA A N 1
ATOM 2218 C CA . ALA A 1 278 ? 0.531 15.251 -7.278 1.00 94.44 278 ALA A CA 1
ATOM 2219 C C . ALA A 1 278 ? -0.283 16.484 -6.829 1.00 94.44 278 ALA A C 1
ATOM 2221 O O . ALA A 1 278 ? -1.448 16.309 -6.463 1.00 94.44 278 ALA A O 1
ATOM 2222 N N . PRO A 1 279 ? 0.236 17.731 -6.878 1.00 96.38 279 PRO A N 1
ATOM 2223 C CA . PRO A 1 279 ? -0.562 18.901 -6.506 1.00 96.38 279 PRO A CA 1
ATOM 2224 C C . PRO A 1 279 ? -1.787 19.107 -7.404 1.00 96.38 279 PRO A C 1
ATOM 2226 O O . PRO A 1 279 ? -2.857 19.439 -6.902 1.00 96.38 279 PRO A O 1
ATOM 2229 N N . GLN A 1 280 ? -1.649 18.866 -8.711 1.00 96.12 280 GLN A N 1
ATOM 2230 C CA . GLN A 1 280 ? -2.748 19.021 -9.663 1.00 96.12 280 GLN A CA 1
ATOM 2231 C C . GLN A 1 280 ? -3.835 17.965 -9.425 1.00 96.12 280 GLN A C 1
ATOM 2233 O O . GLN A 1 280 ? -5.001 18.319 -9.265 1.00 96.12 280 GLN A O 1
ATOM 2238 N N . LEU A 1 281 ? -3.461 16.685 -9.307 1.00 97.19 281 LEU A N 1
ATOM 2239 C CA . LEU A 1 281 ? -4.428 15.613 -9.044 1.00 97.19 281 LEU A CA 1
ATOM 2240 C C . LEU A 1 281 ? -5.149 15.823 -7.705 1.00 97.19 281 LEU A C 1
ATOM 2242 O O . LEU A 1 281 ? -6.333 15.518 -7.577 1.00 97.19 281 LEU A O 1
ATOM 2246 N N . TYR A 1 282 ? -4.462 16.379 -6.703 1.00 98.19 282 TYR A N 1
ATOM 2247 C CA . TYR A 1 282 ? -5.086 16.741 -5.434 1.00 98.19 282 TYR A CA 1
ATOM 2248 C C . TYR A 1 282 ? -6.204 17.782 -5.617 1.00 98.19 282 TYR A C 1
ATOM 2250 O O . TYR A 1 282 ? -7.302 17.624 -5.073 1.00 98.19 282 TYR A O 1
ATOM 2258 N N . GLU A 1 283 ? -5.957 18.842 -6.388 1.00 97.81 283 GLU A N 1
ATOM 2259 C CA . GLU A 1 283 ? -6.966 19.862 -6.694 1.00 97.81 283 GLU A CA 1
ATOM 2260 C C . GLU A 1 283 ? -8.143 19.274 -7.485 1.00 97.81 283 GLU A C 1
ATOM 2262 O O . GLU A 1 283 ? -9.301 19.498 -7.124 1.00 97.81 283 GLU A O 1
ATOM 2267 N N . GLU A 1 284 ? -7.864 18.445 -8.491 1.00 97.81 284 GLU A N 1
ATOM 2268 C CA . GLU A 1 284 ? -8.882 17.765 -9.299 1.00 97.81 284 GLU A CA 1
ATOM 2269 C C . GLU A 1 284 ? -9.763 16.837 -8.448 1.00 97.81 284 GLU A C 1
ATOM 2271 O O . GLU A 1 284 ? -10.992 16.964 -8.440 1.00 97.81 284 GLU A O 1
ATOM 2276 N N . ALA A 1 285 ? -9.155 15.954 -7.650 1.00 97.38 285 ALA A N 1
ATOM 2277 C CA . ALA A 1 285 ? -9.876 15.013 -6.796 1.00 97.38 285 ALA A CA 1
ATOM 2278 C C . ALA A 1 285 ? -10.698 15.725 -5.708 1.00 97.38 285 ALA A C 1
ATOM 2280 O O . ALA A 1 285 ? -11.827 15.316 -5.418 1.00 97.38 285 ALA A O 1
ATOM 2281 N N . THR A 1 286 ? -10.178 16.813 -5.127 1.00 96.81 286 THR A N 1
ATOM 2282 C CA . THR A 1 286 ? -10.930 17.613 -4.143 1.00 96.81 286 THR A CA 1
ATOM 2283 C C . THR A 1 286 ? -12.061 18.436 -4.760 1.00 96.81 286 THR A C 1
ATOM 2285 O O . THR A 1 286 ? -13.034 18.726 -4.060 1.00 96.81 286 THR A O 1
ATOM 2288 N N . GLY A 1 287 ? -11.969 18.790 -6.045 1.00 97.06 287 GLY A N 1
ATOM 2289 C CA . GLY A 1 287 ? -13.070 19.377 -6.811 1.00 97.06 287 GLY A CA 1
ATOM 2290 C C . GLY A 1 287 ? -14.131 18.353 -7.227 1.00 97.06 287 GLY A C 1
ATOM 2291 O O . GLY A 1 287 ? -15.318 18.675 -7.260 1.00 97.06 287 GLY A O 1
ATOM 2292 N N . GLN A 1 288 ? -13.719 17.113 -7.503 1.00 97.62 288 GLN A N 1
ATOM 2293 C CA . GLN A 1 288 ? -14.598 16.039 -7.970 1.00 97.62 288 GLN A CA 1
ATOM 2294 C C . GLN A 1 288 ? -15.395 15.367 -6.846 1.00 97.62 288 GLN A C 1
ATOM 2296 O O . GLN A 1 288 ? -16.573 15.051 -7.027 1.00 97.62 288 GLN A O 1
ATOM 2301 N N . TYR A 1 289 ? -14.772 15.118 -5.693 1.00 97.25 289 TYR A N 1
ATOM 2302 C CA . TYR A 1 289 ? -15.400 14.388 -4.595 1.00 97.25 289 TYR A CA 1
ATOM 2303 C C . TYR A 1 289 ? -15.743 15.304 -3.426 1.00 97.25 289 TYR A C 1
ATOM 2305 O O . TYR A 1 289 ? -14.916 16.047 -2.901 1.00 97.25 289 TYR A O 1
ATOM 2313 N N . ALA A 1 290 ? -16.981 15.193 -2.945 1.00 95.94 290 ALA A N 1
ATOM 2314 C CA . ALA A 1 290 ? -17.388 15.885 -1.734 1.00 95.94 290 ALA A CA 1
ATOM 2315 C C . ALA A 1 290 ? -16.599 15.359 -0.522 1.00 95.94 290 ALA A C 1
ATOM 2317 O O . ALA A 1 290 ? -16.422 14.151 -0.363 1.00 95.94 290 ALA A O 1
ATOM 2318 N N . ARG A 1 291 ? -16.214 16.249 0.404 1.00 92.88 291 ARG A N 1
ATOM 2319 C CA . ARG A 1 291 ? -15.431 15.898 1.610 1.00 92.88 291 ARG A CA 1
ATOM 2320 C C . ARG A 1 291 ? -16.078 14.808 2.475 1.00 92.88 291 ARG A C 1
ATOM 2322 O O . ARG A 1 291 ? -15.407 14.133 3.247 1.00 92.88 291 ARG A O 1
ATOM 2329 N N . GLN A 1 292 ? -17.403 14.668 2.405 1.00 93.62 292 GLN A N 1
ATOM 2330 C CA . GLN A 1 292 ? -18.122 13.607 3.105 1.00 93.62 292 GLN A CA 1
ATOM 2331 C C . GLN A 1 292 ? -17.809 12.217 2.529 1.00 93.62 292 GLN A C 1
ATOM 2333 O O . GLN A 1 292 ? -17.844 11.242 3.272 1.00 93.62 292 GLN A O 1
ATOM 2338 N N . VAL A 1 293 ? -17.535 12.131 1.231 1.00 95.19 293 VAL A N 1
ATOM 2339 C CA . VAL A 1 293 ? -17.261 10.893 0.493 1.00 95.19 293 VAL A CA 1
ATOM 2340 C C . VAL A 1 293 ? -15.784 10.521 0.618 1.00 95.19 293 VAL A C 1
ATOM 2342 O O . VAL A 1 293 ? -15.474 9.384 0.972 1.00 95.19 293 VAL A O 1
ATOM 2345 N N . LEU A 1 294 ? -14.906 11.499 0.389 1.00 96.38 294 LEU A N 1
ATOM 2346 C CA . LEU A 1 294 ? -13.454 11.348 0.370 1.00 96.38 294 LEU A CA 1
ATOM 2347 C C . LEU A 1 294 ? -12.818 12.451 1.218 1.00 96.38 294 LEU A C 1
ATOM 2349 O O . LEU A 1 294 ? -13.035 13.638 0.945 1.00 96.38 294 LEU A O 1
ATOM 2353 N N . ALA A 1 295 ? -12.076 12.092 2.268 1.00 95.94 295 ALA A N 1
ATOM 2354 C CA . ALA A 1 295 ? -11.376 13.104 3.041 1.00 95.94 295 ALA A CA 1
ATOM 2355 C C . ALA A 1 295 ? -10.149 13.607 2.269 1.00 95.94 295 ALA A C 1
ATOM 2357 O O . ALA A 1 295 ? -9.600 12.944 1.3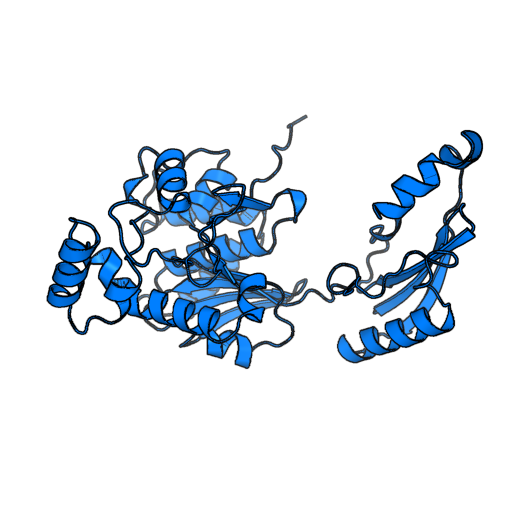94 1.00 95.94 295 ALA A O 1
ATOM 2358 N N . LYS A 1 296 ? -9.727 14.831 2.591 1.00 96.50 296 LYS A N 1
ATOM 2359 C CA . LYS A 1 296 ? -8.580 15.470 1.939 1.00 96.50 296 LYS A CA 1
ATOM 2360 C C . LYS A 1 296 ? -7.275 14.730 2.227 1.00 96.50 296 LYS A C 1
ATOM 2362 O O . LYS A 1 296 ? -6.406 14.701 1.368 1.00 96.50 296 LYS A O 1
ATOM 2367 N N . ASP A 1 297 ? -7.135 14.198 3.437 1.00 96.56 297 ASP A N 1
ATOM 2368 C CA . ASP A 1 297 ? -5.977 13.410 3.842 1.00 96.56 297 ASP A CA 1
ATOM 2369 C C . ASP A 1 297 ? -5.914 12.060 3.114 1.00 96.56 297 ASP A C 1
ATOM 2371 O O . ASP A 1 297 ? -4.838 11.716 2.642 1.00 96.56 297 ASP A O 1
ATOM 2375 N N . ASP A 1 298 ? -7.051 11.395 2.889 1.00 97.62 298 ASP A N 1
ATOM 2376 C CA . ASP A 1 298 ? -7.105 10.096 2.196 1.00 97.62 298 ASP A CA 1
ATOM 2377 C C . ASP A 1 298 ? -6.521 10.153 0.763 1.00 97.62 298 ASP A C 1
ATOM 2379 O O . ASP A 1 298 ? -5.889 9.213 0.285 1.00 97.62 298 ASP A O 1
ATOM 2383 N N . ILE A 1 299 ? -6.678 11.287 0.061 1.00 98.31 299 ILE A N 1
ATOM 2384 C CA . ILE A 1 299 ? -6.081 11.497 -1.275 1.00 98.31 299 ILE A CA 1
ATOM 2385 C C . ILE A 1 299 ? -4.551 11.468 -1.195 1.00 98.31 299 ILE A C 1
ATOM 2387 O O . ILE A 1 299 ? -3.882 10.857 -2.024 1.00 98.31 299 ILE A O 1
ATOM 2391 N N . VAL A 1 300 ? -3.999 12.156 -0.196 1.00 98.44 300 VAL A N 1
ATOM 2392 C CA . VAL A 1 300 ? -2.554 12.288 0.009 1.00 98.44 300 VAL A CA 1
ATOM 2393 C C . VAL A 1 300 ? -1.953 10.970 0.501 1.00 98.44 300 VAL A C 1
ATOM 2395 O O . VAL A 1 300 ? -0.848 10.610 0.094 1.00 98.44 300 VAL A O 1
ATOM 2398 N N . ASP A 1 301 ? -2.691 10.231 1.323 1.00 98.50 301 ASP A N 1
ATOM 2399 C CA . ASP A 1 301 ? -2.299 8.912 1.814 1.00 98.50 301 ASP A CA 1
ATOM 2400 C C . ASP A 1 301 ? -2.276 7.879 0.666 1.00 98.50 301 ASP A C 1
ATOM 2402 O O . ASP A 1 301 ? -1.287 7.155 0.513 1.00 98.50 301 ASP A O 1
ATOM 2406 N N . ALA A 1 302 ? -3.265 7.904 -0.240 1.00 98.75 302 ALA A N 1
ATOM 2407 C CA . ALA A 1 302 ? -3.241 7.104 -1.470 1.00 98.75 302 ALA A CA 1
ATOM 2408 C C . ALA A 1 302 ? -2.075 7.486 -2.408 1.00 98.75 302 ALA A C 1
ATOM 2410 O O . ALA A 1 302 ? -1.438 6.604 -2.984 1.00 98.75 302 ALA A O 1
ATOM 2411 N N . MET A 1 303 ? -1.733 8.777 -2.535 1.00 98.62 303 MET A N 1
ATOM 2412 C CA . MET A 1 303 ? -0.549 9.208 -3.301 1.00 98.62 303 MET A CA 1
ATOM 2413 C C . MET A 1 303 ? 0.752 8.681 -2.697 1.00 98.62 303 MET A C 1
ATOM 2415 O O . MET A 1 303 ? 1.644 8.272 -3.437 1.00 98.62 303 MET A O 1
ATOM 2419 N N . MET A 1 304 ? 0.877 8.681 -1.367 1.00 98.81 304 MET A N 1
ATOM 2420 C CA . MET A 1 304 ? 2.051 8.120 -0.697 1.00 98.81 304 MET A CA 1
ATOM 2421 C C . MET A 1 304 ? 2.163 6.618 -0.958 1.00 98.81 304 MET A C 1
ATOM 2423 O O . MET A 1 304 ? 3.248 6.134 -1.271 1.00 98.81 304 MET A O 1
ATOM 2427 N N . CYS A 1 305 ? 1.048 5.890 -0.914 1.00 98.81 305 CYS A N 1
ATOM 2428 C CA . CYS A 1 305 ? 1.035 4.478 -1.281 1.00 98.81 305 CYS A CA 1
ATOM 2429 C C . CYS A 1 305 ? 1.492 4.266 -2.736 1.00 98.81 305 CYS A C 1
ATOM 2431 O O . CYS A 1 305 ? 2.350 3.425 -2.992 1.00 98.81 305 CYS A O 1
ATOM 2433 N N . LEU A 1 306 ? 1.019 5.083 -3.686 1.00 98.69 306 LEU A N 1
ATOM 2434 C CA . LEU A 1 306 ? 1.445 4.972 -5.087 1.00 98.69 306 LEU A CA 1
ATOM 2435 C C . LEU A 1 306 ? 2.930 5.303 -5.253 1.00 98.69 306 LEU A C 1
ATOM 2437 O O . LEU A 1 306 ? 3.627 4.629 -6.001 1.00 98.69 306 LEU A O 1
ATOM 2441 N N . CYS A 1 307 ? 3.419 6.319 -4.544 1.00 98.19 307 CYS A N 1
ATOM 2442 C CA . CYS A 1 307 ? 4.831 6.690 -4.537 1.00 98.19 307 CYS A CA 1
ATOM 2443 C C . CYS A 1 307 ? 5.710 5.511 -4.077 1.00 98.19 307 CYS A C 1
ATOM 2445 O O . CYS A 1 307 ? 6.745 5.246 -4.683 1.00 98.19 307 CYS A O 1
ATOM 2447 N N . ILE A 1 308 ? 5.260 4.740 -3.078 1.00 98.25 308 ILE A N 1
ATOM 2448 C CA . ILE A 1 308 ? 5.932 3.498 -2.665 1.00 98.25 308 ILE A CA 1
ATOM 2449 C C . ILE A 1 308 ? 5.859 2.443 -3.773 1.00 98.25 308 ILE A C 1
ATOM 2451 O O . ILE A 1 308 ? 6.885 1.857 -4.098 1.00 98.25 308 ILE A O 1
ATOM 2455 N N . ALA A 1 309 ? 4.702 2.233 -4.407 1.00 97.12 309 ALA A N 1
ATOM 2456 C CA . ALA A 1 309 ? 4.564 1.261 -5.499 1.00 97.12 309 ALA A CA 1
ATOM 2457 C C . ALA A 1 309 ? 5.479 1.597 -6.700 1.00 97.12 309 ALA A C 1
ATOM 2459 O O . ALA A 1 309 ? 6.085 0.725 -7.335 1.00 97.12 309 ALA A O 1
ATOM 2460 N N . GLN A 1 310 ? 5.616 2.885 -7.020 1.00 93.06 310 GLN A N 1
ATOM 2461 C CA . GLN A 1 310 ? 6.454 3.370 -8.116 1.00 93.06 310 GLN A CA 1
ATOM 2462 C C . GLN A 1 310 ? 7.951 3.382 -7.805 1.00 93.06 310 GLN A C 1
ATOM 2464 O O . GLN A 1 310 ? 8.738 3.460 -8.747 1.00 93.06 310 GLN A O 1
ATOM 2469 N N . ALA A 1 311 ? 8.348 3.279 -6.535 1.00 90.19 311 ALA A N 1
ATOM 2470 C CA . ALA A 1 311 ? 9.749 3.344 -6.148 1.00 90.19 311 ALA A CA 1
ATOM 2471 C C . ALA A 1 311 ? 10.609 2.316 -6.917 1.00 90.19 311 ALA A C 1
ATOM 2473 O O . ALA A 1 311 ? 10.144 1.206 -7.203 1.00 90.19 311 ALA A O 1
ATOM 2474 N N . PRO A 1 312 ? 11.868 2.647 -7.255 1.00 86.44 312 PRO A N 1
ATOM 2475 C CA . PRO A 1 312 ? 12.804 1.667 -7.791 1.00 86.44 312 PRO A CA 1
ATOM 2476 C C . PRO A 1 312 ? 12.998 0.514 -6.803 1.00 86.44 312 PRO A C 1
ATOM 2478 O O . PRO A 1 312 ? 13.134 0.755 -5.608 1.00 86.44 312 PRO A O 1
ATOM 2481 N N . GLU A 1 313 ? 13.093 -0.725 -7.289 1.00 83.06 313 GLU A N 1
ATOM 2482 C CA . GLU A 1 313 ? 13.194 -1.915 -6.424 1.00 83.06 313 GLU A CA 1
ATOM 2483 C C . GLU A 1 313 ? 14.359 -1.833 -5.421 1.00 83.06 313 GLU A C 1
ATOM 2485 O O . GLU A 1 313 ? 14.218 -2.197 -4.261 1.00 83.06 313 GLU A O 1
ATOM 2490 N N . ARG A 1 314 ? 15.498 -1.258 -5.833 1.00 82.94 314 ARG A N 1
ATOM 2491 C CA . ARG A 1 314 ? 16.679 -1.052 -4.970 1.00 82.94 314 ARG A CA 1
ATOM 2492 C C . ARG A 1 314 ? 16.460 -0.042 -3.828 1.00 82.94 314 ARG A C 1
ATOM 2494 O O . ARG A 1 314 ? 17.287 0.034 -2.929 1.00 82.94 314 ARG A O 1
ATOM 2501 N N . GLU A 1 315 ? 15.412 0.774 -3.920 1.00 89.06 315 GLU A N 1
ATOM 2502 C CA . GLU A 1 315 ? 15.032 1.816 -2.954 1.00 89.06 315 GLU A CA 1
ATOM 2503 C C . GLU A 1 315 ? 13.749 1.431 -2.196 1.00 89.06 315 GLU A C 1
ATOM 2505 O O . GLU A 1 315 ? 13.261 2.198 -1.361 1.00 89.06 315 GLU A O 1
ATOM 2510 N N . LYS A 1 316 ? 13.195 0.242 -2.469 1.00 91.56 316 LYS A N 1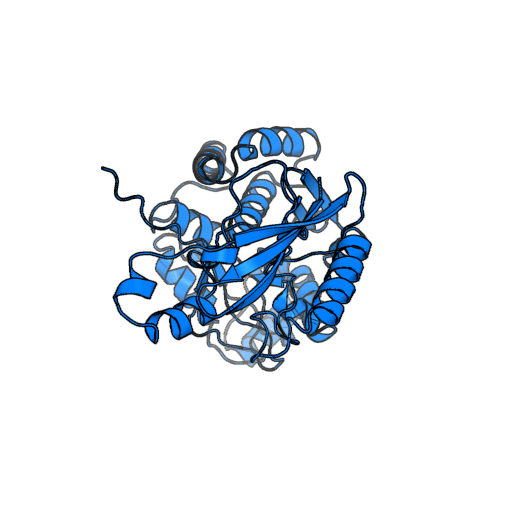
ATOM 2511 C CA . LYS A 1 316 ? 12.124 -0.348 -1.674 1.00 91.56 316 LYS A CA 1
ATOM 2512 C C . LYS A 1 316 ? 12.717 -1.151 -0.533 1.00 91.56 316 LYS A C 1
ATOM 2514 O O . LYS A 1 316 ? 13.597 -1.986 -0.717 1.00 91.56 316 LYS A O 1
ATOM 2519 N N . GLU A 1 317 ? 12.181 -0.923 0.654 1.00 94.44 317 GLU A N 1
ATOM 2520 C CA . GLU A 1 317 ? 12.537 -1.680 1.846 1.00 94.44 317 GLU A CA 1
ATOM 2521 C C . GLU A 1 317 ? 11.272 -2.166 2.555 1.00 94.44 317 GLU A C 1
ATOM 2523 O O . GLU A 1 317 ? 10.184 -1.606 2.395 1.00 94.44 317 GLU A O 1
ATOM 2528 N N . THR A 1 318 ? 11.426 -3.197 3.385 1.00 96.44 318 THR A N 1
ATOM 2529 C CA . THR A 1 318 ? 10.368 -3.692 4.266 1.00 96.44 318 THR A CA 1
ATOM 2530 C C . THR A 1 318 ? 10.742 -3.484 5.723 1.00 96.44 318 THR A C 1
ATOM 2532 O O . THR A 1 318 ? 11.894 -3.627 6.139 1.00 96.44 318 THR A O 1
ATOM 2535 N N . VAL A 1 319 ? 9.737 -3.199 6.541 1.00 95.88 319 VAL A N 1
ATOM 2536 C CA . VAL A 1 319 ? 9.870 -3.106 7.992 1.00 95.88 319 VAL A CA 1
ATOM 2537 C C . VAL A 1 319 ? 8.950 -4.155 8.617 1.00 95.88 319 VAL A C 1
ATOM 2539 O O . VAL A 1 319 ? 7.735 -3.972 8.560 1.00 95.88 319 VAL A O 1
ATOM 2542 N N . PRO A 1 320 ? 9.470 -5.225 9.252 1.00 96.62 320 PRO A N 1
ATOM 2543 C CA . PRO A 1 320 ? 10.886 -5.578 9.416 1.00 96.62 320 PRO A CA 1
ATOM 2544 C C . PRO A 1 320 ? 11.536 -6.173 8.148 1.00 96.62 320 PRO A C 1
ATOM 2546 O O . PRO A 1 320 ? 10.852 -6.618 7.228 1.00 96.62 320 PRO A O 1
ATOM 2549 N N . ALA A 1 321 ? 12.869 -6.252 8.166 1.00 91.88 321 ALA A N 1
ATOM 2550 C CA . ALA A 1 321 ? 13.676 -7.081 7.272 1.00 91.88 321 ALA A CA 1
ATOM 2551 C C . ALA A 1 321 ? 14.556 -8.022 8.132 1.00 91.88 321 ALA A C 1
ATOM 2553 O O . ALA A 1 321 ? 15.302 -7.523 8.982 1.00 91.88 321 ALA A O 1
ATOM 2554 N N . PRO A 1 322 ? 14.484 -9.361 7.977 1.00 93.88 322 PRO A N 1
ATOM 2555 C CA . PRO A 1 322 ? 13.629 -10.105 7.047 1.00 93.88 322 PRO A CA 1
ATOM 2556 C C . PRO A 1 322 ? 12.132 -10.007 7.390 1.00 93.88 322 PRO A C 1
ATOM 2558 O O . PRO A 1 322 ? 11.763 -9.773 8.545 1.00 93.88 322 PRO A O 1
ATOM 2561 N N . VAL A 1 323 ? 11.283 -10.209 6.378 1.00 95.12 323 VAL A N 1
ATOM 2562 C CA . VAL A 1 323 ? 9.818 -10.227 6.514 1.00 95.12 323 VAL A CA 1
ATOM 2563 C C . VAL A 1 323 ? 9.376 -11.393 7.399 1.00 95.12 323 VAL A C 1
ATOM 2565 O O . VAL A 1 323 ? 9.884 -12.512 7.302 1.00 95.12 323 VAL A O 1
ATOM 2568 N N . ILE A 1 324 ? 8.400 -11.128 8.266 1.00 95.31 324 ILE A N 1
ATOM 2569 C CA . ILE A 1 324 ? 7.750 -12.130 9.114 1.00 95.31 324 ILE A CA 1
ATOM 2570 C C . ILE A 1 324 ? 6.379 -12.424 8.511 1.00 95.31 324 ILE A C 1
ATOM 2572 O O . ILE A 1 324 ? 5.702 -11.499 8.084 1.00 95.31 324 ILE A O 1
ATOM 2576 N N . HIS A 1 325 ? 5.963 -13.687 8.504 1.00 96.19 325 HIS A N 1
ATOM 2577 C CA . HIS A 1 325 ? 4.649 -14.099 8.012 1.00 96.19 325 HIS A CA 1
ATOM 2578 C C . HIS A 1 325 ? 3.749 -14.526 9.171 1.00 96.19 325 HIS A C 1
ATOM 2580 O O . HIS A 1 325 ? 4.234 -15.002 10.202 1.00 96.19 325 HIS A O 1
ATOM 2586 N N . ASP A 1 326 ? 2.444 -14.346 9.013 1.00 96.25 326 ASP A N 1
ATOM 2587 C CA . ASP A 1 326 ? 1.451 -14.843 9.957 1.00 96.25 326 ASP A CA 1
ATOM 2588 C C . ASP A 1 326 ? 1.159 -16.347 9.782 1.00 96.25 326 ASP A C 1
ATOM 2590 O O . ASP A 1 326 ? 1.749 -17.030 8.942 1.00 96.25 326 ASP A O 1
ATOM 2594 N N . GLY A 1 327 ? 0.226 -16.877 10.582 1.00 93.31 327 GLY A N 1
ATOM 2595 C CA . GLY A 1 327 ? -0.174 -18.287 10.527 1.00 93.31 327 GLY A CA 1
ATOM 2596 C C . GLY A 1 327 ? -0.809 -18.734 9.201 1.00 93.31 327 GLY A C 1
ATOM 2597 O O . GLY A 1 327 ? -0.885 -19.934 8.954 1.00 93.31 327 GLY A O 1
ATOM 2598 N N . GLN A 1 328 ? -1.238 -17.800 8.344 1.00 92.88 328 GLN A N 1
ATOM 2599 C CA . GLN A 1 328 ? -1.793 -18.067 7.011 1.00 92.88 328 GLN A CA 1
ATOM 2600 C C . GLN A 1 328 ? -0.738 -17.933 5.899 1.00 92.88 328 GLN A C 1
ATOM 2602 O O . GLN A 1 328 ? -1.037 -18.178 4.724 1.00 92.88 328 GLN A O 1
ATOM 2607 N N . GLY A 1 329 ? 0.499 -17.557 6.243 1.00 94.25 329 GLY A N 1
ATOM 2608 C CA . GLY A 1 329 ? 1.557 -17.262 5.282 1.00 94.25 329 GLY A CA 1
ATOM 2609 C C . GLY A 1 329 ? 1.357 -15.923 4.570 1.00 94.25 329 GLY A C 1
ATOM 2610 O O . GLY A 1 329 ? 1.737 -15.808 3.406 1.00 94.25 329 GLY A O 1
ATOM 2611 N N . ILE A 1 330 ? 0.712 -14.949 5.218 1.00 97.50 330 ILE A N 1
ATOM 2612 C CA . ILE A 1 330 ? 0.590 -13.563 4.743 1.00 97.50 330 ILE A CA 1
ATOM 2613 C C . ILE A 1 330 ? 1.667 -12.718 5.430 1.00 97.50 330 ILE A C 1
ATOM 2615 O O . ILE A 1 330 ? 1.936 -12.891 6.621 1.00 97.50 330 ILE A O 1
ATOM 2619 N N . GLU A 1 331 ? 2.304 -11.821 4.682 1.00 97.25 331 GLU A N 1
ATOM 2620 C CA . GLU A 1 331 ? 3.361 -10.950 5.197 1.00 97.25 331 GLU A CA 1
ATOM 2621 C C . GLU A 1 331 ? 2.840 -9.995 6.282 1.00 97.25 331 GLU A C 1
ATOM 2623 O O . GLU A 1 331 ? 1.796 -9.371 6.135 1.00 97.25 331 GLU A O 1
ATOM 2628 N N . MET A 1 332 ? 3.595 -9.868 7.374 1.00 97.69 332 MET A N 1
ATOM 2629 C CA . MET A 1 332 ? 3.409 -8.886 8.446 1.00 97.69 332 MET A CA 1
ATOM 2630 C C . MET A 1 332 ? 4.506 -7.818 8.355 1.00 97.69 332 MET A C 1
ATOM 2632 O O . MET A 1 332 ? 5.379 -7.721 9.229 1.00 97.69 332 MET A O 1
ATOM 2636 N N . ALA A 1 333 ? 4.486 -7.041 7.274 1.00 97.94 333 ALA A N 1
ATOM 2637 C CA . ALA A 1 333 ? 5.484 -6.019 6.981 1.00 97.94 333 ALA A CA 1
ATOM 2638 C C . ALA A 1 333 ? 4.850 -4.744 6.414 1.00 97.94 333 ALA A C 1
ATOM 2640 O O . ALA A 1 333 ? 3.834 -4.796 5.736 1.00 97.94 333 ALA A O 1
ATOM 2641 N N . MET A 1 334 ? 5.482 -3.601 6.687 1.00 98.31 334 MET A N 1
ATOM 2642 C CA . MET A 1 334 ? 5.187 -2.335 6.012 1.00 98.31 334 MET A CA 1
ATOM 2643 C C . MET A 1 334 ? 6.256 -2.082 4.950 1.00 98.31 334 MET A C 1
ATOM 2645 O O . MET A 1 334 ? 7.448 -2.089 5.270 1.00 98.31 334 MET A O 1
ATOM 2649 N N . HIS A 1 335 ? 5.838 -1.829 3.718 1.00 98.12 335 HIS A N 1
ATOM 2650 C CA . HIS A 1 335 ? 6.706 -1.447 2.613 1.00 98.12 335 HIS A CA 1
ATOM 2651 C C . HIS A 1 335 ? 6.931 0.060 2.641 1.00 98.12 335 HIS A C 1
ATOM 2653 O O . HIS A 1 335 ? 6.012 0.848 2.888 1.00 98.12 335 HIS A O 1
ATOM 2659 N N . ILE A 1 336 ? 8.175 0.465 2.415 1.00 97.50 336 ILE A N 1
ATOM 2660 C CA . ILE A 1 336 ? 8.593 1.862 2.434 1.00 97.50 336 ILE A CA 1
ATOM 2661 C C . ILE A 1 336 ? 9.464 2.173 1.224 1.00 97.50 336 ILE A C 1
ATOM 2663 O O . ILE A 1 336 ? 10.162 1.311 0.693 1.00 97.50 336 ILE A O 1
ATOM 2667 N N . PHE A 1 337 ? 9.437 3.441 0.829 1.00 96.62 337 PHE A N 1
ATOM 2668 C CA . PHE A 1 337 ? 10.360 4.004 -0.141 1.00 96.62 337 PHE A CA 1
ATOM 2669 C C . PHE A 1 337 ? 11.456 4.770 0.603 1.00 96.62 337 PHE A C 1
ATOM 2671 O O . PHE A 1 337 ? 11.175 5.755 1.291 1.00 96.62 337 PHE A O 1
ATOM 2678 N N . SER A 1 338 ? 12.689 4.290 0.468 1.00 92.19 338 SER A N 1
ATOM 2679 C CA . SER A 1 338 ? 13.908 4.820 1.073 1.00 92.19 338 SER A CA 1
ATOM 2680 C C . SER A 1 338 ? 14.793 5.393 -0.043 1.00 92.19 338 SER A C 1
ATOM 2682 O O . SER A 1 338 ? 15.665 4.697 -0.568 1.00 92.19 338 SER A O 1
ATOM 2684 N N . PRO A 1 339 ? 14.536 6.638 -0.490 1.00 85.50 339 PRO A N 1
ATOM 2685 C CA . PRO A 1 339 ? 15.313 7.235 -1.567 1.00 85.50 339 PRO A CA 1
ATOM 2686 C C . PRO A 1 339 ? 16.777 7.345 -1.145 1.00 85.50 339 PRO A C 1
ATOM 2688 O O . PRO A 1 339 ? 17.085 7.821 -0.046 1.00 85.50 339 PRO A O 1
ATOM 2691 N N . SER A 1 340 ? 17.686 6.937 -2.033 1.00 77.94 340 SER A N 1
ATOM 2692 C CA . SER A 1 340 ? 19.121 7.131 -1.805 1.00 77.94 340 SER A CA 1
ATOM 2693 C C . SER A 1 340 ? 19.369 8.618 -1.561 1.00 77.94 340 SER A C 1
ATOM 2695 O O . SER A 1 340 ? 18.914 9.450 -2.348 1.00 77.94 340 SER A O 1
ATOM 2697 N N . GLN A 1 341 ? 20.048 8.975 -0.463 1.00 57.66 341 GLN A N 1
ATOM 2698 C CA . GLN A 1 341 ? 20.396 10.373 -0.217 1.00 57.66 341 GLN A CA 1
ATOM 2699 C C . GLN A 1 341 ? 21.156 10.878 -1.442 1.00 57.66 341 GLN A C 1
ATOM 2701 O O . GLN A 1 341 ? 22.245 10.384 -1.730 1.00 57.66 341 GLN A O 1
ATOM 2706 N N . GLN A 1 342 ? 20.578 11.838 -2.171 1.00 43.72 342 GLN A N 1
ATOM 2707 C CA . GLN A 1 342 ? 21.345 12.621 -3.126 1.00 43.72 342 GLN A CA 1
ATOM 2708 C C . GLN A 1 342 ? 22.447 13.285 -2.305 1.00 43.72 342 GLN A C 1
ATOM 2710 O O . GLN A 1 342 ? 22.186 14.212 -1.535 1.00 43.72 342 GLN A O 1
ATOM 2715 N N . THR A 1 343 ? 23.663 12.754 -2.396 1.00 33.56 343 THR A N 1
ATOM 2716 C CA . THR A 1 343 ? 24.863 13.484 -2.019 1.00 33.56 343 THR A CA 1
ATOM 2717 C C . THR A 1 343 ? 24.842 14.733 -2.880 1.00 33.56 343 THR A C 1
ATOM 2719 O O . THR A 1 343 ? 25.068 14.655 -4.084 1.00 33.56 343 THR A O 1
ATOM 2722 N N . GLY A 1 344 ? 24.417 15.849 -2.292 1.00 32.66 344 GLY A N 1
ATOM 2723 C CA . GLY A 1 344 ? 24.521 17.143 -2.940 1.00 32.66 344 GLY A CA 1
ATOM 2724 C C . GLY A 1 344 ? 25.997 17.413 -3.180 1.00 32.66 344 GLY A C 1
ATOM 2725 O O . GLY A 1 344 ? 26.748 17.526 -2.210 1.00 32.66 344 GLY A O 1
ATOM 2726 N N . ASP A 1 345 ? 26.381 17.442 -4.452 1.00 29.47 345 ASP A N 1
ATOM 2727 C CA . ASP A 1 345 ? 27.612 18.084 -4.909 1.00 29.47 345 ASP A CA 1
ATOM 2728 C C . ASP A 1 345 ? 27.478 19.611 -4.829 1.00 29.47 345 ASP A C 1
ATOM 2730 O O . ASP A 1 345 ? 26.372 20.136 -5.123 1.00 29.47 345 ASP A O 1
#

Sequence (345 aa):
MAQILKFTYPTGKIFIGICSDEGWEDFSALDWPKYRAEIATLPVHERVDYTIRRQVLWEDHEVSSDELFQRWQDIVSDYNASDPEVGYNMPSDNLKAVCKADGWKFGVDGCRAGWFYIGSQGSDIKYGIVKTIAELFDRFKNIDEVVIDIPIGLHDEGAQARSCDSLARKALKPRGSTVFPAPVRPCLYADTYEEACRISERLTGKKLSQQAYNIFAKIREVDELLQRDASLRSVISEAHPELGFCMLNGGNPLLTKKKNSDGIAERLALLKRYLEWAPQLYEEATGQYARQVLAKDDIVDAMMCLCIAQAPEREKETVPAPVIHDGQGIEMAMHIFSPSQQTGD